Protein AF-A0A830EIJ1-F1 (afdb_monomer_lite)

Organism: NCBI:txid1293586

Sequence (197 aa):
MKSVRVIEIFKSWQGEGPNAGREAVFLRLALCNLRCSWCDTKYSWFGGTEMSVHDVYEALMKTAGGVRHLVKHEIVRLGLETGAPLHLTWSCYDNGEKHCGRCGPCYMRSAVITYGITRSDGVAEVRGVGEVILPSSVGEVADALKAGGANVRVVDDIEPYRWLKVIINAAINPITAILRARNGAIIKDPNAWSANP

Radius of gyration: 24.93 Å; chains: 1; bounding box: 58×40×65 Å

Secondary structure (DSSP, 8-state):
--EEEEEEEEEEE--SGGGTT-EEEEEEES--SS--TT-S-GGGGS--EEEEHHHHHHHHHHHH-SGGGS-HHHHHHHHHHTT--GGG----TT--SS--SSSHHHHHTS-EE--EEEEETTEEEEES---EEEEGGGHHHHHHHHHTT--EEEES--HHHHHHHHHHHHHHHHHHHHHTS-HHHHHH-GGGT----

Structure (mmCIF, N/CA/C/O backbone):
data_AF-A0A830EIJ1-F1
#
_entry.id   AF-A0A830EIJ1-F1
#
loop_
_atom_site.group_PDB
_atom_site.id
_atom_site.type_symbol
_atom_site.label_atom_id
_atom_site.label_alt_id
_atom_site.label_comp_id
_atom_site.label_asym_id
_atom_site.label_entity_id
_atom_site.label_seq_id
_atom_site.pdbx_PDB_ins_code
_atom_site.Cartn_x
_atom_site.Cartn_y
_atom_site.Cartn_z
_atom_site.occupancy
_atom_site.B_iso_or_equiv
_atom_site.auth_seq_id
_atom_site.auth_comp_id
_atom_site.auth_asym_id
_atom_site.auth_atom_id
_atom_site.pdbx_PDB_model_num
ATOM 1 N N . MET A 1 1 ? -6.497 16.482 25.399 1.00 59.16 1 MET A N 1
ATOM 2 C CA . MET A 1 1 ? -6.638 15.495 24.299 1.00 59.16 1 MET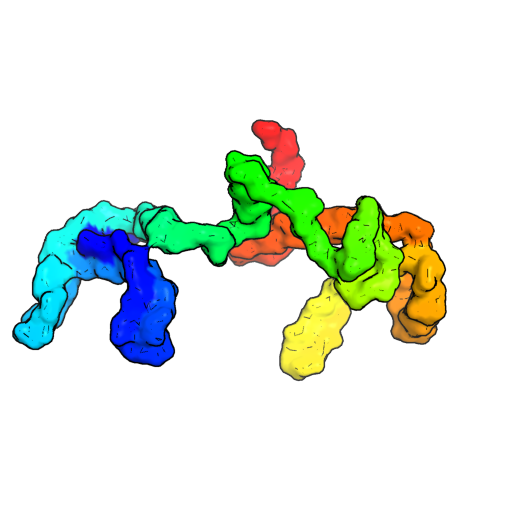 A CA 1
ATOM 3 C C . MET A 1 1 ? -8.026 14.873 24.404 1.00 59.16 1 MET A C 1
ATOM 5 O O . MET A 1 1 ? -8.485 14.726 25.528 1.00 59.16 1 MET A O 1
ATOM 9 N N . LYS A 1 2 ? -8.736 14.584 23.303 1.00 83.19 2 LYS A N 1
ATOM 10 C CA . LYS A 1 2 ? -10.082 13.977 23.390 1.00 83.19 2 LYS A CA 1
ATOM 11 C C . LYS A 1 2 ? -9.965 12.509 23.841 1.00 83.19 2 LYS A C 1
ATOM 13 O O . LYS A 1 2 ? -9.147 11.783 23.273 1.00 83.19 2 LYS A O 1
ATOM 18 N N . SER A 1 3 ? -10.754 12.103 24.836 1.00 92.94 3 SER A N 1
ATOM 19 C CA . SER A 1 3 ? -10.875 10.720 25.319 1.00 92.94 3 SER A CA 1
ATOM 20 C C . SER A 1 3 ? -12.252 10.140 24.987 1.00 92.94 3 SER A C 1
ATOM 22 O O . SER A 1 3 ? -13.218 10.876 24.770 1.00 92.94 3 SER A O 1
ATOM 24 N N . VAL A 1 4 ? -12.333 8.813 24.909 1.00 96.12 4 VAL A N 1
ATOM 25 C CA . VAL A 1 4 ? -13.578 8.047 24.757 1.00 96.12 4 VAL A CA 1
ATOM 26 C C . VAL A 1 4 ? -13.568 6.860 25.716 1.00 96.12 4 VAL A C 1
ATOM 28 O O . VAL A 1 4 ? -12.503 6.391 26.115 1.00 96.12 4 VAL A O 1
ATOM 31 N N . ARG A 1 5 ? -14.750 6.349 26.078 1.00 97.00 5 ARG A N 1
ATOM 32 C CA . ARG A 1 5 ? -14.861 5.101 26.842 1.00 97.00 5 ARG A CA 1
ATOM 33 C C . ARG A 1 5 ? -15.095 3.920 25.917 1.00 97.00 5 ARG A C 1
ATOM 35 O O . ARG A 1 5 ? -16.067 3.904 25.164 1.00 97.00 5 ARG A O 1
ATOM 42 N N . VAL A 1 6 ? -14.218 2.931 26.006 1.00 97.38 6 VAL A N 1
ATOM 43 C CA . VAL A 1 6 ? -14.221 1.730 25.169 1.00 97.38 6 VAL A CA 1
ATOM 44 C C . VAL A 1 6 ? -14.633 0.524 26.004 1.00 97.38 6 VAL A C 1
ATOM 46 O O . VAL A 1 6 ? -14.116 0.321 27.100 1.00 97.38 6 VAL A O 1
ATOM 49 N N . ILE A 1 7 ? -15.577 -0.265 25.493 1.00 97.44 7 ILE A N 1
ATOM 50 C CA . ILE A 1 7 ? -15.997 -1.538 26.092 1.00 97.44 7 ILE A CA 1
ATOM 51 C C . ILE A 1 7 ? -15.054 -2.651 25.650 1.00 97.44 7 ILE A C 1
ATOM 53 O O . ILE A 1 7 ? -14.520 -3.376 26.480 1.00 97.44 7 ILE A O 1
ATOM 57 N N . GLU A 1 8 ? -14.853 -2.777 24.341 1.00 96.06 8 GLU A N 1
ATOM 58 C CA . GLU A 1 8 ? -14.047 -3.839 23.750 1.00 96.06 8 GLU A CA 1
ATOM 59 C C . GLU A 1 8 ? -13.558 -3.437 22.356 1.00 96.06 8 GLU A C 1
ATOM 61 O O . GLU A 1 8 ? -14.221 -2.685 21.630 1.00 96.06 8 GLU A O 1
ATOM 66 N N . ILE A 1 9 ? -12.385 -3.960 22.000 1.00 96.81 9 ILE A N 1
ATOM 67 C CA . ILE A 1 9 ? -11.826 -3.933 20.650 1.00 96.81 9 ILE A CA 1
ATOM 68 C C . ILE A 1 9 ? -11.482 -5.375 20.298 1.00 96.81 9 ILE A C 1
ATOM 70 O O . ILE A 1 9 ? -10.728 -6.019 21.025 1.00 96.81 9 ILE A O 1
ATOM 74 N N . PHE A 1 10 ? -12.043 -5.896 19.210 1.00 95.06 10 PHE A N 1
ATOM 75 C CA . PHE A 1 10 ? -11.830 -7.288 18.816 1.00 95.06 10 PHE A CA 1
ATOM 76 C C . PHE A 1 10 ? -11.900 -7.472 17.303 1.00 95.06 10 PHE A C 1
ATOM 78 O O . PHE A 1 10 ? -12.492 -6.673 16.577 1.00 95.06 10 PHE A O 1
ATOM 85 N N . LYS A 1 11 ? -11.287 -8.556 16.829 1.00 93.62 11 LYS A N 1
ATOM 86 C CA . LYS A 1 11 ? -11.278 -8.956 15.424 1.00 93.62 11 LYS A CA 1
ATOM 87 C C . LYS A 1 11 ? -12.268 -10.095 15.201 1.00 93.62 11 LYS A C 1
ATOM 89 O O . LYS A 1 11 ? -12.241 -11.074 15.940 1.00 93.62 11 LYS A O 1
ATOM 94 N N . SER A 1 12 ? -13.131 -9.973 14.197 1.00 94.56 12 SER A N 1
ATOM 95 C CA . SER A 1 12 ? -14.105 -11.010 13.835 1.00 94.56 12 SER A CA 1
ATOM 96 C C . SER A 1 12 ? -14.566 -10.857 12.379 1.00 94.56 12 SER A C 1
ATOM 98 O O . SER A 1 12 ? -14.067 -10.012 11.636 1.00 94.56 12 SER A O 1
ATOM 100 N N . TRP A 1 13 ? -15.528 -11.673 11.964 1.00 93.94 13 TRP A N 1
ATOM 101 C CA . TRP A 1 13 ? -16.251 -11.533 10.704 1.00 93.94 13 TRP A CA 1
ATOM 102 C C .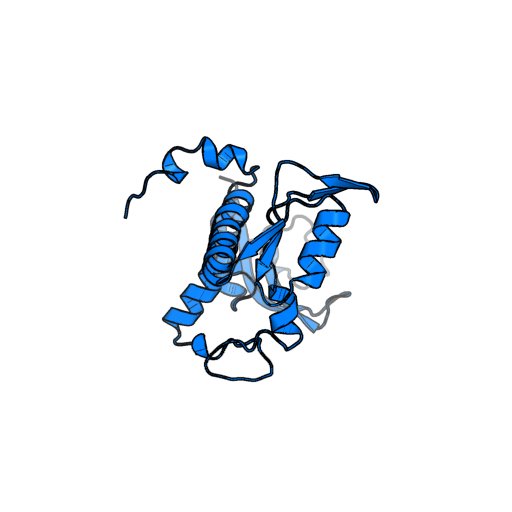 TRP A 1 13 ? -17.508 -10.684 10.922 1.00 93.94 13 TRP A C 1
ATOM 104 O O . TRP A 1 13 ? -18.225 -10.879 11.901 1.00 93.94 13 TRP A O 1
ATOM 114 N N . GLN A 1 14 ? -17.787 -9.741 10.022 1.00 96.44 14 GLN A N 1
ATOM 115 C CA . GLN A 1 14 ? -19.028 -8.969 10.038 1.00 96.44 14 GLN A CA 1
ATOM 116 C C . GLN A 1 14 ? -20.224 -9.907 9.853 1.00 96.44 14 GLN A C 1
ATOM 118 O O . GLN A 1 14 ? -20.256 -10.682 8.900 1.00 96.44 14 GLN A O 1
ATOM 123 N N . GLY A 1 15 ? -21.186 -9.846 10.772 1.00 95.19 15 GLY A N 1
ATOM 124 C CA . GLY A 1 15 ? -22.374 -10.699 10.760 1.00 95.19 15 GLY A CA 1
ATOM 125 C C . GLY A 1 15 ? -23.552 -10.103 9.990 1.00 95.19 15 GLY A C 1
ATOM 126 O O . GLY A 1 15 ? -24.426 -10.845 9.558 1.00 95.19 15 GLY A O 1
ATOM 127 N N . GLU A 1 16 ? -23.573 -8.783 9.792 1.00 94.69 16 GLU A N 1
ATOM 128 C CA . GLU A 1 16 ? -24.758 -8.065 9.322 1.00 94.69 16 GLU A CA 1
ATOM 129 C C . GLU A 1 16 ? -24.478 -7.080 8.178 1.00 94.69 16 GLU A C 1
ATOM 131 O O . GLU A 1 16 ? -23.358 -6.607 7.949 1.00 94.69 16 GLU A O 1
ATOM 136 N N . GLY A 1 17 ? -25.549 -6.740 7.457 1.00 96.12 17 GLY A N 1
ATOM 137 C CA . GLY A 1 17 ? -25.539 -5.754 6.382 1.00 96.12 17 GLY A CA 1
ATOM 138 C C . GLY A 1 17 ? -24.755 -6.183 5.131 1.00 96.12 17 GLY A C 1
ATOM 139 O O . GLY A 1 17 ? -24.371 -7.343 4.982 1.00 96.1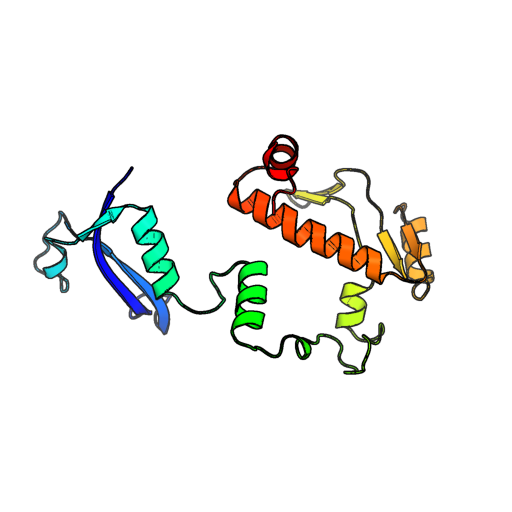2 17 GLY A O 1
ATOM 140 N N . PRO A 1 18 ? -24.477 -5.244 4.207 1.00 96.25 18 PRO A N 1
ATOM 141 C CA . PRO A 1 18 ? -23.830 -5.541 2.920 1.00 96.25 18 PRO A CA 1
ATOM 142 C C . PRO A 1 18 ? -22.400 -6.091 3.017 1.00 96.25 18 PRO A C 1
ATOM 144 O O . PRO A 1 18 ? -21.844 -6.556 2.027 1.00 96.25 18 PRO A O 1
ATOM 147 N N . ASN A 1 19 ? -21.782 -5.990 4.195 1.00 94.06 19 ASN A N 1
ATOM 148 C CA . ASN A 1 19 ? -20.424 -6.459 4.451 1.00 94.06 19 ASN A CA 1
ATOM 149 C C . ASN A 1 19 ? -20.393 -7.786 5.219 1.00 94.06 19 ASN A C 1
ATOM 151 O O . ASN A 1 19 ? -19.308 -8.194 5.633 1.00 94.06 19 ASN A O 1
ATOM 155 N N . ALA A 1 20 ? -21.540 -8.442 5.424 1.00 94.56 20 ALA A N 1
ATOM 156 C CA . ALA A 1 20 ? -21.597 -9.742 6.078 1.00 94.56 20 ALA A CA 1
ATOM 157 C C . ALA A 1 20 ? -20.613 -10.733 5.422 1.00 94.56 20 ALA A C 1
ATOM 159 O O . ALA A 1 20 ? -20.502 -10.808 4.198 1.00 94.56 20 ALA A O 1
ATOM 160 N N . GLY A 1 21 ? -19.846 -11.449 6.244 1.00 90.88 21 GLY A N 1
ATOM 161 C CA . GLY A 1 21 ? -18.785 -12.359 5.808 1.00 90.88 21 GLY A CA 1
ATOM 162 C C . GLY A 1 21 ? -17.429 -11.702 5.521 1.00 90.88 21 GLY A C 1
ATOM 163 O O . GLY A 1 21 ? -16.509 -12.395 5.092 1.00 90.88 21 GLY A O 1
ATOM 164 N N . ARG A 1 22 ? -17.252 -10.394 5.756 1.00 90.62 22 ARG A N 1
ATOM 165 C CA . ARG A 1 22 ? -15.939 -9.724 5.654 1.00 90.62 22 ARG A CA 1
ATOM 166 C C . ARG A 1 22 ? -15.237 -9.643 7.007 1.00 90.62 22 ARG A C 1
ATOM 168 O O . ARG A 1 22 ? -15.862 -9.347 8.019 1.00 90.62 22 ARG A O 1
ATOM 175 N N . GLU A 1 23 ? -13.928 -9.864 7.009 1.00 91.25 23 GLU A N 1
ATOM 176 C CA . GLU A 1 23 ? -13.062 -9.668 8.177 1.00 91.25 23 GLU A CA 1
ATOM 177 C C . GLU A 1 23 ? -13.054 -8.186 8.600 1.00 91.25 23 GLU A C 1
ATOM 179 O O . GLU A 1 23 ? -12.854 -7.301 7.764 1.00 91.25 23 GLU A O 1
ATOM 184 N N . ALA A 1 24 ? -13.273 -7.911 9.888 1.00 91.50 24 ALA A N 1
ATOM 185 C CA . ALA A 1 24 ? -13.355 -6.563 10.441 1.00 91.50 24 ALA A CA 1
ATOM 186 C C . ALA A 1 24 ? -12.813 -6.487 11.879 1.00 91.50 24 ALA A C 1
ATOM 188 O O . ALA A 1 24 ? -12.844 -7.459 12.638 1.00 91.50 24 ALA A O 1
ATOM 189 N N . VAL A 1 25 ? -12.346 -5.297 12.260 1.00 94.00 25 VAL A N 1
ATOM 190 C CA . VAL A 1 25 ? -12.088 -4.942 13.660 1.00 94.00 25 VAL A CA 1
ATOM 191 C C . VAL A 1 25 ? -13.258 -4.113 14.163 1.00 94.00 25 VAL A C 1
ATOM 193 O O . VAL A 1 25 ? -13.645 -3.129 13.533 1.00 94.00 25 VAL A O 1
ATOM 196 N N . PHE A 1 26 ? -13.812 -4.508 15.301 1.00 96.19 26 PHE A N 1
ATOM 197 C CA . PHE A 1 26 ? -14.922 -3.831 15.949 1.00 96.19 26 PHE A CA 1
ATOM 198 C C . PHE A 1 26 ? -14.402 -2.976 17.099 1.00 96.19 26 PHE A C 1
ATOM 200 O O . PHE A 1 26 ? -13.666 -3.467 17.950 1.00 96.19 26 PHE A O 1
ATOM 207 N N . LEU A 1 27 ? -14.814 -1.708 17.129 1.00 96.69 27 LEU A N 1
ATOM 208 C CA . LEU A 1 27 ? -14.676 -0.815 18.277 1.00 96.69 27 LEU A CA 1
ATOM 209 C C . LEU A 1 27 ? -16.055 -0.633 18.901 1.00 96.69 27 LEU A C 1
ATOM 211 O O . LEU A 1 27 ? -16.930 -0.018 18.286 1.00 96.69 27 LEU A O 1
ATOM 215 N N . ARG A 1 28 ? -16.251 -1.127 20.125 1.00 96.62 28 ARG A N 1
ATOM 216 C CA . ARG A 1 28 ? -17.490 -0.892 20.869 1.00 96.62 28 ARG A CA 1
ATOM 217 C C . ARG A 1 28 ? -17.273 0.182 21.924 1.00 96.62 28 ARG A C 1
ATOM 219 O O . ARG A 1 28 ? -16.463 0.013 22.833 1.00 96.62 28 ARG A O 1
ATOM 226 N N . LEU A 1 29 ? -18.020 1.277 21.817 1.00 96.69 29 LEU A N 1
ATOM 227 C CA . LEU A 1 29 ? -17.990 2.370 22.788 1.00 96.69 29 LEU A CA 1
ATOM 228 C C . LEU A 1 29 ? -18.974 2.126 23.937 1.00 96.69 29 LEU A C 1
ATOM 230 O O . LEU A 1 29 ? -19.993 1.455 23.769 1.00 96.69 29 LEU A O 1
ATOM 234 N N . ALA A 1 30 ? -18.654 2.684 25.100 1.00 96.25 30 ALA A N 1
ATOM 235 C CA . ALA A 1 30 ? -19.530 2.693 26.263 1.00 96.25 30 ALA A CA 1
ATOM 236 C C . ALA A 1 30 ? -20.455 3.922 26.254 1.00 96.25 30 ALA A C 1
ATOM 238 O O . ALA A 1 30 ? -20.272 4.852 25.470 1.00 96.25 30 ALA A O 1
ATOM 239 N N . LEU A 1 31 ? -21.390 3.964 27.206 1.00 94.50 31 LEU A N 1
ATOM 240 C CA . LEU A 1 31 ? -22.222 5.135 27.520 1.00 94.50 31 LEU A CA 1
ATOM 241 C C . LEU A 1 31 ? -23.255 5.504 26.440 1.00 94.50 31 LEU A C 1
ATOM 243 O O . LEU A 1 31 ? -23.438 6.673 26.109 1.00 94.50 31 LEU A O 1
ATOM 247 N N . CYS A 1 32 ? -24.003 4.518 25.934 1.00 93.12 32 CYS A N 1
ATOM 248 C CA . CYS A 1 32 ? -25.195 4.794 25.115 1.00 93.12 32 CYS A CA 1
ATOM 249 C C . CYS A 1 32 ? -26.174 5.737 25.863 1.00 93.12 32 CYS A C 1
ATOM 251 O O . CYS A 1 32 ? -26.207 5.727 27.086 1.00 93.12 32 CYS A O 1
ATOM 253 N N . ASN A 1 33 ? -27.003 6.529 25.188 1.00 92.31 33 ASN A N 1
ATOM 254 C CA . ASN A 1 33 ? -28.000 7.396 25.842 1.00 92.31 33 ASN A CA 1
ATOM 255 C C . ASN A 1 33 ? -29.455 6.917 25.674 1.00 92.31 33 ASN A C 1
ATOM 257 O O . ASN A 1 33 ? -30.337 7.435 26.346 1.00 92.31 33 ASN A O 1
ATOM 261 N N . LEU A 1 34 ? -29.718 5.935 24.802 1.00 89.38 34 LEU A N 1
ATOM 262 C CA . LEU A 1 34 ? -31.084 5.554 24.404 1.00 89.38 34 LEU A CA 1
ATOM 263 C C . LEU A 1 34 ? -31.695 4.398 25.218 1.00 89.38 34 LEU A C 1
ATOM 265 O O . LEU A 1 34 ? -32.912 4.279 25.269 1.00 89.38 34 LEU A O 1
ATOM 269 N N . ARG A 1 35 ? -30.871 3.562 25.874 1.00 89.75 35 ARG A N 1
ATOM 270 C CA . ARG A 1 35 ? -31.297 2.505 26.828 1.00 89.75 35 ARG A CA 1
ATOM 271 C C . ARG A 1 35 ? -32.476 1.629 26.346 1.00 89.75 35 ARG A C 1
ATOM 273 O O . ARG A 1 35 ? -33.366 1.283 27.118 1.00 89.75 35 ARG A O 1
ATOM 280 N N . CYS A 1 36 ? -32.478 1.255 25.067 1.00 95.19 36 CYS A N 1
ATOM 281 C CA . CYS A 1 36 ? -33.603 0.567 24.430 1.00 95.19 36 CYS A CA 1
ATOM 282 C C . CYS A 1 36 ? -33.870 -0.834 25.015 1.00 95.19 36 CYS A C 1
ATOM 284 O O . CYS A 1 36 ? -32.950 -1.641 25.161 1.00 95.19 36 CYS A O 1
ATOM 286 N N . SER A 1 37 ? -35.136 -1.178 25.276 1.00 95.31 37 SER A N 1
ATOM 287 C CA . SER A 1 37 ? -35.514 -2.467 25.885 1.00 95.31 37 SER A CA 1
ATOM 288 C C . SER A 1 37 ? -35.115 -3.690 25.046 1.00 95.31 37 SER A C 1
ATOM 290 O O . SER A 1 37 ? -34.763 -4.729 25.615 1.00 95.31 37 SER A O 1
ATOM 292 N N . TRP A 1 38 ? -35.103 -3.537 23.720 1.00 95.12 38 TRP A N 1
ATOM 293 C CA . TRP A 1 38 ? -34.780 -4.560 22.718 1.00 95.12 38 TRP A CA 1
ATOM 294 C C . TRP A 1 38 ? -33.284 -4.698 2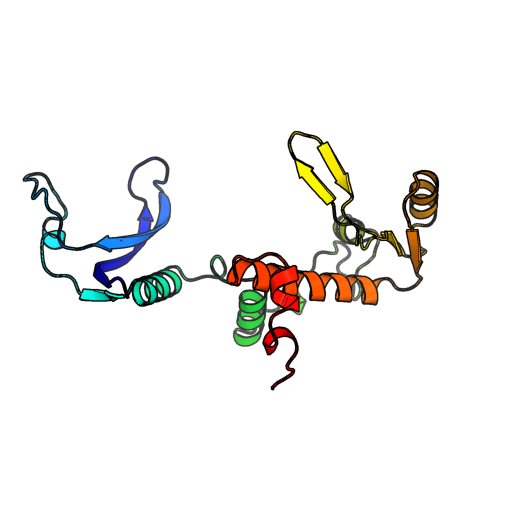2.389 1.00 95.12 38 TRP A C 1
ATOM 296 O O . TRP A 1 38 ? -32.928 -5.462 21.500 1.00 95.12 38 TRP A O 1
ATOM 306 N N . CYS A 1 39 ? -32.395 -3.955 23.055 1.00 95.62 39 CYS A N 1
ATOM 307 C CA . CYS A 1 39 ? -30.957 -4.048 22.791 1.00 95.62 39 CYS A CA 1
ATOM 308 C C . CYS A 1 39 ? -30.391 -5.387 23.295 1.00 95.62 39 CYS A C 1
ATOM 310 O O . CYS A 1 39 ? -30.594 -5.744 24.453 1.00 95.62 39 CYS A O 1
ATOM 312 N N . ASP A 1 40 ? -29.641 -6.097 22.459 1.00 95.06 40 ASP A N 1
ATOM 313 C CA . ASP A 1 40 ? -28.895 -7.319 22.800 1.00 95.06 40 ASP A CA 1
ATOM 314 C C . ASP A 1 40 ? -27.546 -7.029 23.492 1.00 95.06 40 ASP A C 1
ATOM 316 O O . ASP A 1 40 ? -26.989 -7.866 24.195 1.00 95.06 40 ASP A O 1
ATOM 320 N N . THR A 1 41 ? -27.055 -5.796 23.371 1.00 92.31 41 THR A N 1
ATOM 321 C CA . THR A 1 41 ? -25.752 -5.334 23.864 1.00 92.31 41 THR A CA 1
ATOM 322 C C . THR A 1 41 ? -25.906 -4.385 25.066 1.00 92.31 41 THR A C 1
ATOM 324 O O . THR A 1 41 ? -25.259 -3.334 25.159 1.00 92.31 41 THR A O 1
ATOM 327 N N . LYS A 1 42 ? -26.785 -4.720 26.022 1.00 94.44 42 LYS A N 1
ATOM 328 C CA . LYS A 1 42 ? -27.088 -3.858 27.193 1.00 94.44 42 LYS A CA 1
ATOM 329 C C . LYS A 1 42 ? -25.870 -3.578 28.069 1.00 94.44 42 LYS A C 1
ATOM 331 O O . LYS A 1 42 ? -25.803 -2.541 28.718 1.00 94.44 42 LYS A O 1
ATOM 336 N N . TYR A 1 43 ? -24.880 -4.466 28.054 1.00 92.19 43 TYR A N 1
ATOM 337 C CA . TYR A 1 43 ? -23.634 -4.277 28.793 1.00 92.19 43 TYR A CA 1
ATOM 338 C C . TYR A 1 43 ? -22.839 -3.040 28.331 1.00 92.19 43 TYR A C 1
ATOM 340 O O . TYR A 1 43 ? -22.106 -2.466 29.126 1.00 92.19 43 TYR A O 1
ATOM 348 N N . SER A 1 44 ? -23.031 -2.559 27.093 1.00 92.44 44 SER A N 1
ATOM 349 C CA . SER A 1 44 ? -22.385 -1.330 26.593 1.00 92.44 44 SER A CA 1
ATOM 350 C C . SER A 1 44 ? -22.925 -0.032 27.211 1.00 92.44 44 SER A C 1
ATOM 352 O O . SER A 1 44 ? -22.393 1.058 26.991 1.00 92.44 44 SER A O 1
ATOM 354 N N . TRP A 1 45 ? -24.015 -0.112 27.973 1.00 94.00 45 TRP A N 1
ATOM 355 C CA . TRP A 1 45 ? -24.702 1.058 28.507 1.00 94.00 45 TRP A CA 1
ATOM 356 C C . TRP A 1 45 ? -23.879 1.827 29.538 1.00 94.00 45 TRP A C 1
ATOM 358 O O . TRP A 1 45 ? -24.001 3.050 29.622 1.00 94.00 45 TRP A O 1
ATOM 368 N N . PHE A 1 46 ? -23.024 1.136 30.287 1.00 92.06 46 PHE A N 1
ATOM 369 C CA . PHE A 1 46 ? -22.256 1.703 31.390 1.00 92.06 46 PHE A CA 1
ATOM 370 C C . PHE A 1 46 ? -20.801 1.224 31.344 1.00 92.06 46 PHE A C 1
ATOM 372 O O . PHE A 1 46 ? -20.456 0.318 30.590 1.00 92.06 46 PHE A O 1
ATOM 379 N N . GLY A 1 47 ? -19.947 1.828 32.172 1.00 93.38 47 GLY A N 1
ATOM 380 C CA . GLY A 1 47 ? -18.555 1.407 32.318 1.00 93.38 47 GLY A CA 1
ATOM 381 C C . GLY A 1 47 ? -17.670 1.802 31.136 1.00 93.38 47 GLY A C 1
ATOM 382 O O . GLY A 1 47 ? -17.745 2.931 30.647 1.00 93.38 47 GLY A O 1
ATOM 383 N N . GLY A 1 48 ? -16.806 0.875 30.723 1.00 93.88 48 GLY A N 1
ATOM 384 C CA . GLY A 1 48 ? -15.770 1.085 29.715 1.00 93.88 48 GLY A CA 1
ATOM 385 C C . GLY A 1 48 ? -14.506 1.746 30.266 1.00 93.88 48 GLY A C 1
ATOM 386 O O . GLY A 1 48 ? -14.548 2.536 31.217 1.00 93.88 48 GLY A O 1
ATOM 387 N N . THR A 1 49 ? -13.383 1.429 29.633 1.00 96.56 49 THR A N 1
ATOM 388 C CA . THR A 1 49 ? -12.066 1.990 29.937 1.00 96.56 49 THR A CA 1
ATOM 389 C C . THR A 1 49 ? -11.909 3.311 29.206 1.00 96.56 49 THR A C 1
ATOM 391 O O . THR A 1 49 ? -12.180 3.399 28.008 1.00 96.56 49 THR A O 1
ATOM 394 N N . GLU A 1 50 ? -11.502 4.354 29.924 1.00 97.19 50 GLU A N 1
ATOM 395 C CA . GLU A 1 50 ? -11.179 5.628 29.293 1.00 97.19 50 GLU A CA 1
ATOM 396 C C . GLU A 1 50 ? -9.860 5.507 28.527 1.00 97.19 50 GLU A C 1
ATOM 398 O O . GLU A 1 50 ? -8.845 5.089 29.080 1.00 97.19 50 GLU A O 1
ATOM 403 N N . MET A 1 51 ? -9.895 5.848 27.243 1.00 97.25 51 MET A N 1
ATOM 404 C CA . MET A 1 51 ? -8.754 5.784 26.335 1.00 97.25 51 MET A CA 1
ATOM 405 C C . MET A 1 51 ? -8.654 7.095 25.560 1.00 97.25 51 MET A C 1
ATOM 407 O O . MET A 1 51 ? -9.675 7.680 25.176 1.00 97.25 51 MET A O 1
ATOM 411 N N . SER A 1 52 ? -7.434 7.566 25.294 1.00 96.81 52 SER A N 1
ATOM 412 C CA . SER A 1 52 ? -7.261 8.659 24.340 1.00 96.81 52 SER A CA 1
ATOM 413 C C . SER A 1 52 ? -7.566 8.168 22.923 1.00 96.81 52 SER A C 1
ATOM 415 O O . SER A 1 52 ? -7.430 6.984 22.619 1.00 96.81 52 SER A O 1
ATOM 417 N N . VAL A 1 53 ? -7.944 9.075 22.017 1.00 92.75 53 VAL A N 1
ATOM 418 C CA . VAL A 1 53 ? -8.130 8.715 20.595 1.00 92.75 53 VAL A CA 1
ATOM 419 C C . VAL A 1 53 ? -6.872 8.062 20.001 1.00 92.75 53 VAL A C 1
ATOM 421 O O . VAL A 1 53 ? -6.988 7.197 19.137 1.00 92.75 53 VAL A O 1
ATOM 424 N N . HIS A 1 54 ? -5.684 8.444 20.477 1.00 89.62 54 HIS A N 1
ATOM 425 C CA . HIS A 1 54 ? -4.429 7.841 20.040 1.00 89.62 54 HIS A CA 1
ATOM 426 C C . HIS A 1 54 ? -4.297 6.388 20.521 1.00 89.62 54 HIS A C 1
ATOM 428 O O . HIS A 1 54 ? -4.038 5.510 19.707 1.00 89.62 54 HIS A O 1
ATOM 434 N N . ASP A 1 55 ? -4.593 6.106 21.792 1.00 94.06 55 ASP A N 1
ATOM 435 C CA . ASP A 1 55 ? -4.538 4.736 22.327 1.00 94.06 55 ASP A CA 1
ATOM 436 C C . ASP A 1 55 ? -5.556 3.815 21.640 1.00 94.06 55 ASP A C 1
ATOM 438 O O . ASP A 1 55 ? -5.287 2.638 21.399 1.00 94.06 55 ASP A O 1
ATOM 442 N N . VAL A 1 56 ? -6.732 4.353 21.293 1.00 95.19 56 VAL A N 1
ATOM 443 C CA . VAL A 1 56 ? -7.750 3.629 20.514 1.00 95.19 56 VAL A CA 1
ATOM 444 C C . VAL A 1 56 ? -7.207 3.260 19.137 1.00 95.19 56 VAL A C 1
ATOM 446 O O . VAL A 1 56 ? -7.385 2.126 18.697 1.00 95.19 56 VAL A O 1
ATOM 449 N N . TYR A 1 57 ? -6.545 4.201 18.459 1.00 90.38 57 TYR A N 1
ATOM 450 C CA . TYR A 1 57 ? -5.927 3.959 17.158 1.00 90.38 57 TYR A CA 1
ATOM 451 C C . TYR A 1 57 ? -4.861 2.860 17.238 1.00 90.38 57 TYR A C 1
ATOM 453 O O . TYR A 1 57 ? -4.936 1.892 16.484 1.00 90.38 57 TYR A O 1
ATOM 461 N N . GLU A 1 58 ? -3.938 2.944 18.195 1.00 89.94 58 GLU A N 1
ATOM 462 C CA . GLU A 1 58 ? -2.894 1.930 18.389 1.00 89.94 58 GLU A CA 1
ATOM 463 C C . GLU A 1 58 ? -3.489 0.539 18.666 1.00 89.94 58 GLU A C 1
ATOM 465 O O . GLU A 1 58 ? -3.088 -0.461 18.063 1.00 89.94 58 GLU A O 1
ATOM 470 N N . ALA A 1 59 ? -4.517 0.461 19.518 1.00 91.56 59 ALA A N 1
ATOM 471 C CA . ALA A 1 59 ? -5.204 -0.794 19.814 1.00 91.56 59 ALA A CA 1
ATOM 472 C C . ALA A 1 59 ? -5.929 -1.378 18.589 1.00 91.56 59 ALA A C 1
ATOM 474 O O . ALA A 1 59 ? -5.895 -2.595 18.379 1.00 91.56 59 ALA A O 1
ATOM 475 N N . LEU A 1 60 ? -6.555 -0.536 17.759 1.00 90.38 60 LEU A N 1
ATOM 476 C CA . LEU A 1 60 ? -7.188 -0.952 16.504 1.00 90.38 60 LEU A CA 1
ATOM 477 C C . LEU A 1 60 ? -6.168 -1.532 15.523 1.00 90.38 60 LEU A C 1
ATOM 479 O O . LEU A 1 60 ? -6.403 -2.608 14.974 1.00 90.38 60 LEU A O 1
ATOM 483 N N . MET A 1 61 ? -5.033 -0.855 15.336 1.00 84.56 61 MET A N 1
ATOM 484 C CA . MET A 1 61 ? -3.970 -1.285 14.421 1.00 84.56 61 MET A CA 1
ATOM 485 C C . MET A 1 61 ? -3.366 -2.617 14.866 1.00 84.56 61 MET A C 1
ATOM 487 O O . MET A 1 61 ? -3.286 -3.565 14.081 1.00 84.56 61 MET A O 1
ATOM 491 N N . LYS A 1 62 ? -3.061 -2.736 16.163 1.00 86.50 62 LYS A N 1
ATOM 492 C CA . LYS A 1 62 ? -2.588 -3.984 16.766 1.00 86.50 62 LYS A CA 1
ATOM 493 C C . LYS A 1 62 ? -3.587 -5.130 16.585 1.00 86.50 62 LYS A C 1
ATOM 495 O O . LYS A 1 62 ? -3.186 -6.249 16.279 1.00 86.50 62 LYS A O 1
ATOM 500 N N . THR A 1 63 ? -4.881 -4.857 16.760 1.00 89.00 63 THR A N 1
ATOM 501 C CA . THR A 1 63 ? -5.942 -5.873 16.657 1.00 89.00 63 THR A CA 1
ATOM 502 C C . THR A 1 63 ? -6.221 -6.278 15.211 1.00 89.00 63 THR A C 1
ATOM 504 O O . THR A 1 63 ? -6.522 -7.442 14.956 1.00 89.00 63 THR A O 1
ATOM 507 N N . ALA A 1 64 ? -6.104 -5.355 14.251 1.00 82.56 64 ALA A N 1
ATOM 508 C CA . ALA A 1 64 ? -6.312 -5.642 12.833 1.00 82.56 64 ALA A CA 1
ATOM 509 C C . ALA A 1 64 ? -5.359 -6.730 12.327 1.00 82.56 64 ALA A C 1
ATOM 511 O O . ALA A 1 64 ? -5.793 -7.668 11.646 1.00 82.56 64 ALA A O 1
ATOM 512 N N . GLY A 1 65 ? -4.081 -6.640 12.706 1.00 71.88 65 GLY A N 1
ATOM 513 C CA . GLY A 1 65 ? -3.047 -7.578 12.278 1.00 71.88 65 GLY A CA 1
ATOM 514 C C . GLY A 1 65 ? -2.820 -7.595 10.753 1.00 71.88 65 GLY A C 1
ATOM 515 O O . GLY A 1 65 ? -3.570 -7.016 9.963 1.00 71.88 65 GLY A O 1
ATOM 516 N N . GLY A 1 66 ? -1.733 -8.243 10.331 1.00 65.50 66 GLY A N 1
ATOM 517 C CA . GLY A 1 66 ? -1.363 -8.396 8.918 1.00 65.50 66 GLY A CA 1
ATOM 518 C C . GLY A 1 66 ? -0.759 -7.150 8.254 1.00 65.50 66 GLY A C 1
ATOM 519 O O . GLY A 1 66 ? -0.672 -6.082 8.833 1.00 65.50 66 GLY A O 1
ATOM 520 N N . VAL A 1 67 ? -0.335 -7.277 6.996 1.00 57.56 67 VAL A N 1
ATOM 521 C CA . VAL A 1 67 ? 0.399 -6.212 6.276 1.00 57.56 67 VAL A CA 1
ATOM 522 C C . VAL A 1 67 ? -0.481 -5.086 5.718 1.00 57.56 67 VAL A C 1
ATOM 524 O O . VAL A 1 67 ? 0.037 -4.115 5.181 1.00 57.56 67 VAL A O 1
ATOM 527 N N . ARG A 1 68 ? -1.816 -5.197 5.799 1.00 55.78 68 ARG A N 1
ATOM 528 C CA . ARG A 1 68 ? -2.746 -4.293 5.083 1.00 55.78 68 ARG A CA 1
ATOM 529 C C . ARG A 1 68 ? -2.796 -2.872 5.644 1.00 55.78 68 ARG A C 1
ATOM 531 O O . ARG A 1 68 ? -3.263 -1.972 4.957 1.00 55.78 68 ARG A O 1
ATOM 538 N N . HIS A 1 69 ? -2.361 -2.694 6.884 1.00 57.50 69 HIS A N 1
ATOM 539 C CA . HIS A 1 69 ? -2.362 -1.414 7.586 1.00 57.50 69 HIS A CA 1
ATOM 540 C C . HIS A 1 69 ? -0.954 -0.809 7.705 1.00 57.50 69 HIS A C 1
ATOM 542 O O . HIS A 1 69 ? -0.810 0.313 8.177 1.00 57.50 69 HIS A O 1
ATOM 548 N N . LEU A 1 70 ? 0.063 -1.551 7.259 1.00 58.22 70 LEU A N 1
ATOM 549 C CA . LEU A 1 70 ? 1.452 -1.121 7.227 1.00 58.22 70 LEU A CA 1
ATOM 550 C C . LEU A 1 70 ? 1.715 -0.322 5.950 1.00 58.22 70 LEU A C 1
ATOM 552 O O . LEU A 1 70 ? 1.255 -0.685 4.861 1.00 58.22 70 LEU A O 1
ATOM 556 N N . VAL A 1 71 ? 2.496 0.748 6.050 1.00 55.81 71 VAL A N 1
ATOM 557 C CA . VAL A 1 71 ? 3.013 1.430 4.861 1.00 55.81 71 VAL A CA 1
ATOM 558 C C . VAL A 1 71 ? 4.176 0.640 4.252 1.00 55.81 71 VAL A C 1
ATOM 560 O O . VAL A 1 71 ? 4.775 -0.227 4.885 1.00 55.81 71 VAL A O 1
ATOM 563 N N . LYS A 1 72 ? 4.518 0.915 2.985 1.00 59.19 72 LYS A N 1
ATOM 564 C CA . LYS A 1 72 ? 5.461 0.085 2.204 1.00 59.19 72 LYS A CA 1
ATOM 565 C C . LYS A 1 72 ? 6.789 -0.204 2.916 1.00 59.19 72 LYS A C 1
ATOM 567 O O . LYS A 1 72 ? 7.269 -1.328 2.831 1.00 59.19 72 LYS A O 1
ATOM 572 N N . HIS A 1 73 ? 7.376 0.774 3.609 1.00 61.59 73 HIS A N 1
ATOM 573 C CA . HIS A 1 73 ? 8.641 0.555 4.317 1.00 61.59 73 HIS A CA 1
ATOM 574 C C . HIS A 1 73 ? 8.477 -0.344 5.553 1.00 61.59 73 HIS A C 1
ATOM 576 O O . HIS A 1 73 ? 9.365 -1.138 5.842 1.00 61.59 73 HIS A O 1
ATOM 582 N N . GLU A 1 74 ? 7.342 -0.271 6.251 1.00 62.19 74 GLU A N 1
ATOM 583 C CA . GLU A 1 74 ? 7.021 -1.146 7.384 1.00 62.19 74 GLU A CA 1
ATOM 584 C C . GLU A 1 74 ? 6.788 -2.583 6.915 1.00 62.19 74 GLU A C 1
ATOM 586 O O . GLU A 1 74 ? 7.239 -3.517 7.568 1.00 62.19 74 GLU A O 1
ATOM 591 N N . ILE A 1 75 ? 6.172 -2.768 5.740 1.00 64.81 75 ILE A N 1
ATOM 592 C CA . ILE A 1 75 ? 6.027 -4.086 5.103 1.00 64.81 75 ILE A CA 1
ATOM 593 C C . ILE A 1 75 ? 7.402 -4.682 4.775 1.00 64.81 75 ILE A C 1
ATOM 595 O O . ILE A 1 75 ? 7.644 -5.852 5.063 1.00 64.81 75 ILE A O 1
ATOM 599 N N . VAL A 1 76 ? 8.311 -3.891 4.190 1.00 71.31 76 VAL A N 1
ATOM 600 C CA . VAL A 1 76 ? 9.678 -4.345 3.870 1.00 71.31 76 VAL A CA 1
ATOM 601 C C . VAL A 1 76 ? 10.450 -4.687 5.144 1.00 71.31 76 VAL A C 1
ATOM 603 O O . VAL A 1 76 ? 11.048 -5.758 5.216 1.00 71.31 76 VAL A O 1
ATOM 606 N N . ARG A 1 77 ? 10.401 -3.819 6.162 1.00 71.44 77 ARG A N 1
ATOM 607 C CA . ARG A 1 77 ? 11.056 -4.043 7.457 1.00 71.44 77 ARG A CA 1
ATOM 608 C C . ARG A 1 77 ? 10.540 -5.308 8.138 1.00 71.44 77 ARG A C 1
ATOM 610 O O . ARG A 1 77 ? 11.347 -6.150 8.513 1.00 71.44 77 ARG A O 1
ATOM 617 N N . LEU A 1 78 ? 9.221 -5.478 8.218 1.00 71.62 78 LEU A N 1
ATOM 618 C CA . LEU A 1 78 ? 8.604 -6.689 8.755 1.00 71.62 78 LEU A CA 1
ATOM 619 C C . LEU A 1 78 ? 9.037 -7.927 7.961 1.00 71.62 78 LEU A C 1
ATOM 621 O O . LEU A 1 78 ? 9.341 -8.959 8.550 1.00 71.62 78 LEU A O 1
ATOM 625 N N . GLY A 1 79 ? 9.099 -7.832 6.630 1.00 72.00 79 GLY A N 1
ATOM 626 C CA . GLY A 1 79 ? 9.591 -8.910 5.774 1.00 72.00 79 GLY A CA 1
ATOM 627 C C . GLY A 1 79 ? 11.033 -9.314 6.094 1.00 72.00 79 GLY A C 1
ATOM 628 O O . GLY A 1 79 ? 11.325 -10.503 6.167 1.00 72.00 79 GLY A O 1
ATOM 629 N N . LEU A 1 80 ? 11.919 -8.349 6.352 1.00 78.62 80 LEU A N 1
ATOM 630 C CA . LEU A 1 80 ? 13.300 -8.616 6.769 1.00 78.62 80 LEU A CA 1
ATOM 631 C C . LEU A 1 80 ? 13.370 -9.230 8.176 1.00 78.62 80 LEU A C 1
ATOM 633 O O . LEU A 1 80 ? 14.040 -10.241 8.363 1.00 78.62 80 LEU A O 1
ATOM 637 N N . GLU A 1 81 ? 12.655 -8.659 9.149 1.00 78.81 81 GLU A N 1
ATOM 638 C CA . GLU A 1 81 ? 12.643 -9.119 10.550 1.00 78.81 81 GLU A CA 1
ATOM 639 C C . GLU A 1 81 ? 12.063 -10.534 10.702 1.00 78.81 81 GLU A C 1
ATOM 641 O O . GLU A 1 81 ? 12.518 -11.310 11.538 1.00 78.81 81 GLU A O 1
ATOM 646 N N . THR A 1 82 ? 11.078 -10.890 9.875 1.00 74.38 82 THR A N 1
ATOM 647 C CA . THR A 1 82 ? 10.433 -12.215 9.888 1.00 74.38 82 THR A CA 1
ATOM 648 C C . THR A 1 82 ? 11.141 -13.252 9.019 1.00 74.38 82 THR A C 1
ATOM 650 O O . THR A 1 82 ? 10.717 -14.406 8.983 1.00 74.38 82 THR A O 1
ATOM 653 N N . GLY A 1 83 ? 12.201 -12.865 8.301 1.00 70.00 83 GLY A N 1
ATOM 654 C CA . GLY A 1 83 ? 12.882 -13.751 7.357 1.00 70.00 83 GLY A CA 1
ATOM 655 C C . GLY A 1 83 ? 12.023 -14.123 6.144 1.00 70.00 83 GLY A C 1
ATOM 656 O O . GLY A 1 83 ? 12.248 -15.166 5.529 1.00 70.00 83 GLY A O 1
ATOM 657 N N . ALA A 1 84 ? 11.034 -13.297 5.786 1.00 62.72 84 ALA A N 1
ATOM 658 C CA . ALA A 1 84 ? 10.274 -13.485 4.560 1.00 62.72 84 ALA A CA 1
ATOM 659 C C . ALA A 1 84 ? 11.242 -13.489 3.361 1.00 62.72 84 ALA A C 1
ATOM 661 O O . ALA A 1 84 ? 12.156 -12.660 3.304 1.00 62.72 84 ALA A O 1
ATOM 662 N N . PRO A 1 85 ? 11.068 -14.389 2.378 1.00 62.50 85 PRO A N 1
ATOM 663 C CA . PRO A 1 85 ? 12.009 -14.541 1.278 1.00 62.50 85 PRO A CA 1
ATOM 664 C C . PRO A 1 85 ? 11.812 -13.422 0.245 1.00 62.50 85 PRO A C 1
ATOM 666 O O . PRO A 1 85 ? 11.360 -13.650 -0.873 1.00 62.50 85 PRO A O 1
ATOM 669 N N . LEU A 1 86 ? 12.149 -12.183 0.617 1.00 58.19 86 LEU A N 1
ATOM 670 C CA . LEU A 1 86 ? 11.971 -10.997 -0.225 1.00 58.19 86 LEU A CA 1
ATOM 671 C C . LEU A 1 86 ? 12.753 -11.104 -1.542 1.00 58.19 86 LEU A C 1
ATOM 673 O O . LEU A 1 86 ? 12.327 -10.552 -2.549 1.00 58.19 86 LEU A O 1
ATOM 677 N N . HIS A 1 87 ? 13.838 -11.879 -1.569 1.00 66.38 87 HIS A N 1
ATOM 678 C CA . HIS A 1 87 ? 14.589 -12.198 -2.787 1.00 66.38 87 HIS A CA 1
ATOM 679 C C . HIS A 1 87 ? 13.783 -13.017 -3.816 1.00 66.38 87 HIS A C 1
ATOM 681 O O . HIS A 1 87 ? 14.126 -13.013 -4.992 1.00 66.38 87 HIS A O 1
ATOM 687 N N . LEU A 1 88 ? 12.697 -13.681 -3.400 1.00 59.47 88 LEU A N 1
ATOM 688 C CA . LEU A 1 88 ? 11.749 -14.362 -4.290 1.00 59.47 88 LEU A CA 1
ATOM 689 C C . LEU A 1 88 ? 10.634 -13.435 -4.784 1.00 59.47 88 LEU A C 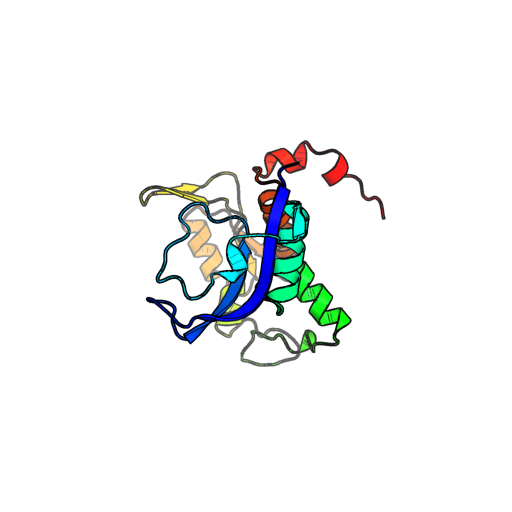1
ATOM 691 O O . LEU A 1 88 ? 9.818 -13.845 -5.610 1.00 59.47 88 LEU A O 1
ATOM 695 N N . THR A 1 89 ? 10.560 -12.191 -4.292 1.00 61.66 89 THR A N 1
ATOM 696 C CA . THR A 1 89 ? 9.611 -11.209 -4.825 1.00 61.66 89 THR A CA 1
ATOM 697 C C . THR A 1 89 ? 10.071 -10.801 -6.219 1.00 61.66 89 THR A C 1
ATOM 699 O O . THR A 1 89 ? 10.955 -9.971 -6.416 1.00 61.66 89 THR A O 1
ATOM 702 N N . TRP A 1 90 ? 9.493 -11.467 -7.213 1.00 64.38 90 TRP A N 1
ATOM 703 C CA . TRP A 1 90 ? 9.983 -11.442 -8.579 1.00 64.38 90 TRP A CA 1
ATOM 704 C C . TRP A 1 90 ? 8.834 -11.210 -9.552 1.00 64.38 90 TRP A C 1
ATOM 706 O O . TRP A 1 90 ? 7.838 -11.927 -9.553 1.00 64.38 90 TRP A O 1
ATOM 716 N N . SER A 1 91 ? 8.960 -10.179 -10.386 1.00 63.16 91 SER A N 1
ATOM 717 C CA . SER A 1 91 ? 7.932 -9.813 -11.366 1.00 63.16 91 SER A CA 1
ATOM 718 C C . SER A 1 91 ? 8.257 -10.272 -12.788 1.00 63.16 91 SER A C 1
ATOM 720 O O . SER A 1 91 ? 7.383 -10.257 -13.647 1.00 63.16 91 SER A O 1
ATOM 722 N N . CYS A 1 92 ? 9.499 -10.674 -13.070 1.00 71.38 92 CYS A N 1
ATOM 723 C CA . CYS A 1 92 ? 9.917 -11.062 -14.415 1.00 71.38 92 CYS A CA 1
ATOM 724 C C . CYS A 1 92 ? 9.531 -12.514 -14.716 1.00 71.38 92 CYS A C 1
ATOM 726 O O . CYS A 1 92 ? 9.960 -13.426 -14.019 1.00 71.38 92 CYS A O 1
ATOM 728 N N . TYR A 1 93 ? 8.795 -12.736 -15.803 1.0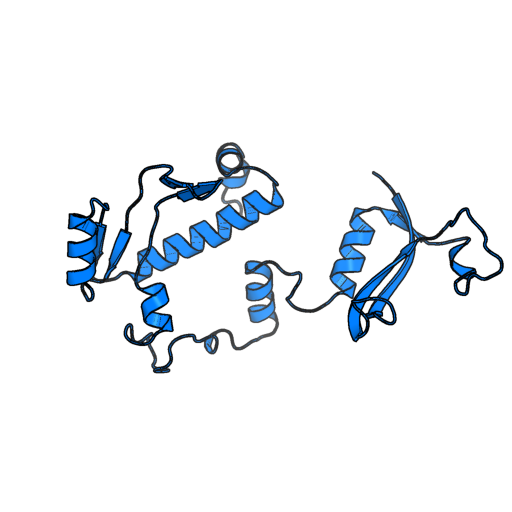0 68.06 93 TYR A N 1
ATOM 729 C CA . TYR A 1 93 ? 8.331 -14.071 -16.191 1.00 68.06 93 TYR A CA 1
ATOM 730 C C . TYR A 1 93 ? 9.466 -15.029 -16.570 1.00 68.06 93 TYR A C 1
ATOM 732 O O . TYR A 1 93 ? 9.346 -16.221 -16.322 1.00 68.06 93 TYR A O 1
ATOM 740 N N . ASP A 1 94 ? 10.590 -14.517 -17.082 1.00 71.25 94 ASP A N 1
ATOM 741 C CA . ASP A 1 94 ? 11.731 -15.355 -17.489 1.00 71.25 94 ASP A CA 1
ATOM 742 C C . ASP A 1 94 ? 12.534 -15.919 -16.294 1.00 71.25 94 ASP A C 1
ATOM 744 O O . ASP A 1 94 ? 13.423 -16.733 -16.504 1.00 71.25 94 ASP A O 1
ATOM 748 N N . ASN A 1 95 ? 12.254 -15.489 -15.052 1.00 67.75 95 ASN A N 1
ATOM 749 C CA . ASN A 1 95 ? 12.842 -16.028 -13.810 1.00 67.75 95 ASN A CA 1
ATOM 750 C C . ASN A 1 95 ? 14.384 -16.217 -13.778 1.00 67.75 95 ASN A C 1
ATOM 752 O O . ASN A 1 95 ? 14.881 -17.095 -13.079 1.00 67.75 95 ASN A O 1
ATOM 756 N N . GLY A 1 96 ? 15.142 -15.420 -14.543 1.00 71.31 96 GLY A N 1
ATOM 757 C CA . GLY A 1 96 ? 16.611 -15.466 -14.576 1.00 71.31 96 GLY A CA 1
ATOM 758 C C . GLY A 1 96 ? 17.281 -14.661 -13.455 1.00 71.31 96 GLY A C 1
ATOM 759 O O . GLY A 1 96 ? 16.615 -13.935 -12.727 1.00 71.31 96 GLY A O 1
ATOM 760 N N . GLU A 1 97 ? 18.614 -14.720 -13.354 1.00 73.50 97 GLU A N 1
ATOM 761 C CA . GLU A 1 97 ? 19.389 -13.966 -12.341 1.00 73.50 97 GLU A CA 1
ATOM 762 C C . GLU A 1 97 ? 19.227 -12.444 -12.451 1.00 73.50 97 GLU A C 1
ATOM 764 O O . GLU A 1 97 ? 19.371 -11.705 -11.478 1.00 73.50 97 GLU A O 1
ATOM 769 N N . LYS A 1 98 ? 18.917 -11.965 -13.658 1.00 73.50 98 LYS A N 1
ATOM 770 C CA . LYS A 1 98 ? 18.559 -10.579 -13.932 1.00 73.50 98 LYS A CA 1
ATOM 771 C C . LYS A 1 98 ? 17.206 -10.533 -14.612 1.00 73.50 98 LYS A C 1
ATOM 773 O O . LYS A 1 98 ? 16.783 -11.433 -15.336 1.00 73.50 98 LYS A O 1
ATOM 778 N N . HIS A 1 99 ? 16.531 -9.421 -14.398 1.00 67.19 99 HIS A N 1
ATOM 779 C CA . HIS A 1 99 ? 15.312 -9.079 -15.097 1.00 67.19 99 HIS A CA 1
ATOM 780 C C . HIS A 1 99 ? 15.517 -9.041 -16.618 1.00 67.19 99 HIS A C 1
ATOM 782 O O . HIS A 1 99 ? 16.379 -8.317 -17.103 1.00 67.19 99 HIS A O 1
ATOM 788 N N . CYS A 1 100 ? 14.707 -9.795 -17.373 1.00 74.25 100 CYS A N 1
ATOM 789 C CA . CYS A 1 100 ? 14.986 -10.042 -18.792 1.00 74.25 100 CYS A CA 1
ATOM 790 C C . CYS A 1 100 ? 14.826 -8.814 -19.696 1.00 74.25 100 CYS A C 1
ATOM 792 O O . CYS A 1 100 ? 15.365 -8.792 -20.794 1.00 74.25 100 CYS A O 1
ATOM 794 N N . GLY A 1 101 ? 14.058 -7.805 -19.273 1.00 72.19 101 GLY A N 1
ATOM 795 C CA . GLY A 1 101 ? 13.799 -6.605 -20.077 1.00 72.19 101 GLY A CA 1
ATOM 796 C C . GLY A 1 101 ? 12.768 -6.791 -21.200 1.00 72.19 101 GLY A C 1
ATOM 797 O O . GLY A 1 101 ? 12.392 -5.807 -21.821 1.00 72.19 101 GLY A O 1
ATOM 798 N N . ARG A 1 102 ? 12.277 -8.018 -21.439 1.00 74.75 102 ARG A N 1
ATOM 799 C CA . ARG A 1 102 ? 11.446 -8.375 -22.613 1.00 74.75 102 ARG A CA 1
ATOM 800 C C . ARG A 1 102 ? 10.016 -8.800 -22.275 1.00 74.75 102 ARG A C 1
ATOM 802 O O . ARG A 1 102 ? 9.126 -8.673 -23.105 1.00 74.75 102 ARG A O 1
ATOM 809 N N . CYS A 1 103 ? 9.787 -9.343 -21.078 1.00 68.56 103 CYS A N 1
ATOM 810 C CA . CYS A 1 103 ? 8.464 -9.824 -20.669 1.00 68.56 103 CYS A CA 1
ATOM 811 C C . CYS A 1 103 ? 7.551 -8.667 -20.221 1.00 68.56 103 CYS A C 1
ATOM 813 O O . CYS A 1 103 ? 8.041 -7.604 -19.846 1.00 68.56 103 CYS A O 1
ATOM 815 N N . GLY A 1 104 ? 6.231 -8.877 -20.178 1.00 63.28 104 GLY A N 1
ATOM 816 C CA . GLY A 1 104 ? 5.245 -7.824 -19.866 1.00 63.28 104 GLY A CA 1
ATOM 817 C C . GLY A 1 104 ? 5.579 -6.964 -18.631 1.00 63.28 104 GLY A C 1
ATOM 818 O O . GLY A 1 104 ? 5.706 -5.749 -18.760 1.00 63.28 104 GLY A O 1
ATOM 819 N N . PRO A 1 105 ? 5.815 -7.548 -17.441 1.00 65.00 105 PRO A N 1
ATOM 820 C CA . PRO A 1 105 ? 6.224 -6.782 -16.261 1.00 65.00 105 PRO A CA 1
ATOM 821 C C . PRO A 1 105 ? 7.570 -6.066 -16.394 1.00 65.00 105 PRO A C 1
ATOM 823 O O . PRO A 1 105 ? 7.717 -4.957 -15.883 1.00 65.00 105 PRO A O 1
ATOM 826 N N . CYS A 1 106 ? 8.540 -6.657 -17.104 1.00 68.31 106 CYS A N 1
ATOM 827 C CA . CYS A 1 106 ? 9.784 -5.968 -17.444 1.00 68.31 106 CYS A CA 1
ATOM 828 C C . CYS A 1 106 ? 9.524 -4.753 -18.336 1.00 68.31 106 CYS A C 1
ATOM 830 O O . CYS A 1 106 ? 10.150 -3.716 -18.136 1.00 68.31 106 CYS A O 1
ATOM 832 N N . TYR A 1 107 ? 8.588 -4.877 -19.276 1.00 65.50 107 TYR A N 1
ATOM 833 C CA . TYR A 1 107 ? 8.210 -3.799 -20.171 1.00 65.50 107 TYR A CA 1
ATOM 834 C C . TYR A 1 107 ? 7.480 -2.668 -19.427 1.00 65.50 107 TYR A C 1
ATOM 836 O O . TYR A 1 107 ? 7.735 -1.488 -19.657 1.00 65.50 107 TYR A O 1
ATOM 844 N N . MET A 1 108 ? 6.627 -2.997 -18.455 1.00 63.12 108 MET A N 1
ATOM 845 C CA . MET A 1 108 ? 5.919 -1.989 -17.651 1.00 63.12 108 MET A CA 1
ATOM 846 C C . MET A 1 108 ? 6.852 -1.121 -16.795 1.00 63.12 108 MET A C 1
ATOM 848 O O . MET A 1 108 ? 6.495 0.000 -16.446 1.00 63.12 108 MET A O 1
ATOM 852 N N . ARG A 1 109 ? 8.060 -1.600 -16.482 1.00 68.25 109 ARG A N 1
ATOM 853 C CA . ARG A 1 109 ? 9.103 -0.809 -15.806 1.00 68.25 109 ARG A CA 1
ATOM 854 C C . ARG A 1 109 ? 10.149 -0.229 -16.758 1.00 68.25 109 ARG A C 1
ATOM 856 O O . ARG A 1 109 ? 11.143 0.311 -16.279 1.00 68.25 109 ARG A O 1
ATOM 863 N N . SER A 1 110 ? 9.970 -0.362 -18.076 1.00 72.62 110 SER A N 1
ATOM 864 C CA . SER A 1 110 ? 10.988 -0.019 -19.084 1.00 72.62 110 SER A CA 1
ATOM 865 C C . SER A 1 110 ? 11.513 1.391 -18.958 1.00 72.62 110 SER A C 1
ATOM 867 O O . SER A 1 110 ? 12.672 1.596 -19.268 1.00 72.62 110 SER A O 1
ATOM 869 N N . ALA A 1 111 ? 10.687 2.330 -18.511 1.00 83.88 111 ALA A N 1
ATOM 870 C CA . ALA A 1 111 ? 10.973 3.751 -18.551 1.00 83.88 111 ALA A CA 1
ATOM 871 C C . ALA A 1 111 ? 10.879 4.382 -17.163 1.00 83.88 111 ALA A C 1
ATOM 873 O O . ALA A 1 111 ? 10.108 3.939 -16.307 1.00 83.88 111 ALA A O 1
ATOM 874 N N . VAL A 1 112 ? 11.612 5.473 -16.974 1.00 86.75 112 VAL A N 1
ATOM 875 C CA . VAL A 1 112 ? 11.421 6.385 -15.845 1.00 86.75 112 VAL A CA 1
ATOM 876 C C . VAL A 1 112 ? 10.833 7.676 -16.385 1.00 86.75 112 VAL A C 1
ATOM 878 O O . VAL A 1 112 ? 11.390 8.282 -17.291 1.00 86.75 112 VAL A O 1
ATOM 881 N N . ILE A 1 113 ? 9.702 8.098 -15.829 1.00 88.25 113 ILE A N 1
ATOM 882 C CA . ILE A 1 113 ? 9.034 9.342 -16.215 1.00 88.25 113 ILE A CA 1
ATOM 883 C C . ILE A 1 113 ? 9.035 10.269 -15.003 1.00 88.25 113 ILE A C 1
ATOM 885 O O . ILE A 1 113 ? 8.571 9.892 -13.920 1.00 88.25 113 ILE A O 1
ATOM 889 N N . THR A 1 114 ? 9.569 11.477 -15.174 1.00 83.94 114 THR A N 1
ATOM 890 C CA . THR A 1 114 ? 9.656 12.488 -14.105 1.00 83.94 114 THR A CA 1
ATOM 891 C C . THR A 1 114 ? 8.676 13.644 -14.282 1.00 83.94 114 THR A C 1
ATOM 893 O O . THR A 1 114 ? 8.555 14.471 -13.381 1.00 83.94 114 THR A O 1
ATOM 896 N N . TYR A 1 115 ? 7.920 13.673 -15.384 1.00 82.44 115 TYR A N 1
ATOM 897 C CA . TYR A 1 115 ? 6.835 14.631 -15.580 1.00 82.44 115 TYR A CA 1
ATOM 898 C C . TYR A 1 115 ? 5.820 14.582 -14.434 1.00 82.44 115 TYR A C 1
ATOM 900 O O . TYR A 1 115 ? 5.263 13.530 -14.111 1.00 82.44 115 TYR A O 1
ATOM 908 N N . GLY A 1 116 ? 5.549 15.748 -13.848 1.00 76.75 116 GLY A N 1
ATOM 909 C CA . GLY A 1 116 ? 4.374 15.951 -13.014 1.00 76.75 116 GLY A CA 1
ATOM 910 C C . GLY A 1 116 ? 3.158 16.149 -13.909 1.00 76.75 116 GLY A C 1
ATOM 911 O O . GLY A 1 116 ? 3.182 17.000 -14.793 1.00 76.75 116 GLY A O 1
ATOM 912 N N . ILE A 1 117 ? 2.094 15.377 -13.697 1.00 79.00 117 ILE A N 1
ATOM 913 C CA . ILE A 1 117 ? 0.824 15.552 -14.409 1.00 79.00 117 ILE A CA 1
ATOM 914 C C . ILE A 1 117 ? -0.291 15.627 -13.375 1.00 79.00 117 ILE A C 1
ATOM 916 O O . ILE A 1 117 ? -0.408 14.758 -12.511 1.00 79.00 117 ILE A O 1
ATOM 920 N N . THR A 1 118 ? -1.116 16.663 -13.469 1.00 74.31 118 THR A N 1
ATOM 921 C CA . THR A 1 118 ? -2.367 16.770 -12.715 1.00 74.31 118 THR A CA 1
ATOM 922 C C . THR A 1 118 ? -3.533 16.530 -13.653 1.00 74.31 118 THR A C 1
ATOM 924 O O . THR A 1 118 ? -3.542 17.061 -14.760 1.00 74.31 118 THR A O 1
ATOM 927 N N . ARG A 1 119 ? -4.523 15.751 -13.216 1.00 74.25 119 ARG A N 1
ATOM 928 C CA . ARG A 1 119 ? -5.754 15.527 -13.976 1.00 74.25 119 ARG A CA 1
ATOM 929 C C . ARG A 1 119 ? -6.955 16.045 -13.191 1.00 74.25 119 ARG A C 1
ATOM 931 O O . ARG A 1 119 ? -7.137 15.632 -12.049 1.00 74.25 119 ARG A O 1
ATOM 938 N N . SER A 1 120 ? -7.767 16.897 -13.811 1.00 80.75 120 SER A N 1
ATOM 939 C CA . SER A 1 120 ? -9.066 17.360 -13.300 1.00 80.75 120 SER A CA 1
ATOM 940 C C . SER A 1 120 ? -10.051 17.446 -14.456 1.00 80.75 120 SER A C 1
ATOM 942 O O . SER A 1 120 ? -9.664 17.856 -15.545 1.00 80.75 120 SER A O 1
ATOM 944 N N . ASP A 1 121 ? -11.298 17.024 -14.243 1.00 86.00 121 ASP A N 1
ATOM 945 C CA . ASP A 1 121 ? -12.402 17.202 -15.205 1.00 86.00 121 ASP A CA 1
ATOM 946 C C . ASP A 1 121 ? -12.091 16.717 -16.632 1.00 86.00 121 ASP A C 1
ATOM 948 O O . ASP A 1 121 ? -12.436 17.338 -17.631 1.00 86.00 121 ASP A O 1
ATOM 952 N N . GLY A 1 122 ? -11.384 15.588 -16.733 1.00 88.44 122 GLY A N 1
ATOM 953 C CA . GLY A 1 122 ? -10.985 15.005 -18.019 1.00 88.44 122 GLY A CA 1
ATOM 954 C C . GLY A 1 122 ? -9.784 15.680 -18.691 1.00 88.44 122 GLY A C 1
ATOM 955 O O . GLY A 1 122 ? -9.263 15.127 -19.655 1.00 88.44 122 GLY A O 1
ATOM 956 N N . VAL A 1 123 ? -9.286 16.790 -18.151 1.00 88.38 123 VAL A N 1
ATOM 957 C CA . VAL A 1 123 ? -8.108 17.507 -18.645 1.00 88.38 123 VAL A CA 1
ATOM 958 C C . VAL A 1 123 ? -6.868 17.052 -17.882 1.00 88.38 123 VAL A C 1
ATOM 960 O O . VAL A 1 123 ? -6.870 16.986 -16.652 1.00 88.38 123 VAL A O 1
ATOM 963 N N . ALA A 1 124 ? -5.804 16.722 -18.614 1.00 83.62 124 ALA A N 1
ATOM 964 C CA . ALA A 1 124 ? -4.486 16.449 -18.058 1.00 83.62 124 ALA A CA 1
ATOM 965 C C . ALA A 1 124 ? -3.562 17.637 -18.340 1.00 83.62 124 ALA A C 1
ATOM 967 O O . ALA A 1 124 ? -3.387 18.036 -19.488 1.00 83.62 124 ALA A O 1
ATOM 968 N N . GLU A 1 125 ? -2.956 18.179 -17.292 1.00 82.81 125 GLU A N 1
ATOM 969 C CA . GLU A 1 125 ? -2.026 19.297 -17.379 1.00 82.81 125 GLU A CA 1
ATOM 970 C C . GLU A 1 125 ? -0.647 18.864 -16.906 1.00 82.81 125 GLU A C 1
ATOM 972 O O . GLU A 1 125 ? -0.488 18.313 -15.811 1.00 82.81 125 GLU A O 1
ATOM 977 N N . VAL A 1 126 ? 0.364 19.156 -17.719 1.00 80.19 126 VAL A N 1
ATOM 978 C CA . VAL A 1 126 ? 1.761 18.960 -17.342 1.00 80.19 126 VAL A CA 1
ATOM 979 C C . VAL A 1 126 ? 2.161 20.070 -16.370 1.00 80.19 126 VAL A C 1
ATOM 981 O O . VAL A 1 126 ? 2.064 21.259 -16.669 1.00 80.19 126 VAL A O 1
ATOM 984 N N . ARG A 1 127 ? 2.605 19.679 -15.178 1.00 70.75 127 ARG A N 1
ATOM 985 C CA . ARG A 1 127 ? 3.039 20.566 -14.100 1.00 70.75 127 ARG A CA 1
ATOM 986 C C . ARG A 1 127 ? 4.542 20.389 -13.889 1.00 70.75 127 ARG A C 1
ATOM 988 O O . ARG A 1 127 ? 4.978 19.458 -13.216 1.00 70.75 127 ARG A O 1
ATOM 995 N N . GLY A 1 128 ? 5.313 21.321 -14.446 1.00 67.56 128 GLY A N 1
ATOM 996 C CA . GLY A 1 128 ? 6.768 21.393 -14.295 1.00 67.56 128 GLY A CA 1
ATOM 997 C C . GLY A 1 128 ? 7.555 20.795 -15.461 1.00 67.56 128 GLY A C 1
ATOM 998 O O . GLY A 1 128 ? 6.991 20.272 -16.420 1.00 67.56 128 GLY A O 1
ATOM 999 N N . VAL A 1 129 ? 8.880 20.906 -15.367 1.00 73.56 129 VAL A N 1
ATOM 1000 C CA . VAL A 1 129 ? 9.818 20.319 -16.330 1.00 73.56 129 VAL A CA 1
ATOM 1001 C C . VAL A 1 129 ? 10.097 18.880 -15.909 1.00 73.56 129 VAL A C 1
ATOM 1003 O O . VAL A 1 129 ? 10.419 18.621 -14.751 1.00 73.56 129 VAL A O 1
ATOM 1006 N N . GLY A 1 130 ? 9.947 17.951 -16.846 1.00 81.69 130 GLY A N 1
ATOM 1007 C CA . GLY A 1 130 ? 10.244 16.540 -16.653 1.00 81.69 130 GLY A CA 1
ATOM 1008 C C . GLY A 1 130 ? 10.997 15.971 -17.846 1.00 81.69 130 GLY A C 1
ATOM 1009 O O . GLY A 1 130 ? 11.234 16.650 -18.846 1.00 81.69 130 GLY A O 1
ATOM 1010 N N . GLU A 1 131 ? 11.373 14.711 -17.719 1.00 90.25 131 GLU A N 1
ATOM 1011 C CA . GLU A 1 131 ? 12.021 13.920 -18.752 1.00 90.25 131 GLU A CA 1
ATOM 1012 C C . GLU A 1 131 ? 11.465 12.491 -18.754 1.00 90.25 131 GLU A C 1
ATOM 1014 O O . GLU A 1 131 ? 10.988 11.974 -17.734 1.00 90.25 131 GLU A O 1
ATOM 1019 N N . VAL A 1 132 ? 11.515 11.858 -19.923 1.00 91.62 132 VAL A N 1
ATOM 1020 C CA . VAL A 1 132 ? 11.340 10.417 -20.096 1.00 91.62 132 VAL A CA 1
ATOM 1021 C C . VAL A 1 132 ? 12.721 9.804 -20.287 1.00 91.62 132 VAL A C 1
ATOM 1023 O O . VAL A 1 132 ? 13.422 10.139 -21.237 1.00 91.62 132 VAL A O 1
ATOM 1026 N N . ILE A 1 133 ? 13.111 8.897 -19.401 1.00 92.38 133 ILE A N 1
ATOM 1027 C CA . ILE A 1 133 ? 14.388 8.189 -19.464 1.00 92.38 133 ILE A CA 1
ATOM 1028 C C . ILE A 1 133 ? 14.124 6.763 -19.937 1.00 92.38 133 ILE A C 1
ATOM 1030 O O . ILE A 1 133 ? 13.320 6.045 -19.333 1.00 92.38 133 ILE A O 1
ATOM 1034 N N . LEU A 1 134 ? 14.792 6.365 -21.016 1.00 91.88 134 LEU A N 1
ATOM 1035 C CA . LEU A 1 134 ? 14.613 5.078 -21.687 1.00 91.88 134 LEU A CA 1
ATOM 1036 C C . LEU A 1 134 ? 15.949 4.346 -21.849 1.00 91.88 134 LEU A C 1
ATOM 1038 O O . LEU A 1 134 ? 16.972 5.002 -22.051 1.00 91.88 134 LEU A O 1
ATOM 1042 N N . PRO A 1 135 ? 15.958 3.003 -21.802 1.00 89.50 135 PRO A N 1
ATOM 1043 C CA . PRO A 1 135 ? 17.141 2.235 -22.146 1.00 89.50 135 PRO A CA 1
ATOM 1044 C C . PRO A 1 135 ? 17.411 2.324 -23.657 1.00 89.50 135 PRO A C 1
ATOM 1046 O O . PRO A 1 135 ? 16.481 2.460 -24.455 1.00 89.50 135 PRO A O 1
ATOM 1049 N N . SER A 1 136 ? 18.669 2.190 -24.074 1.00 87.06 136 SER A N 1
ATOM 1050 C CA . SER A 1 136 ? 19.060 2.202 -25.494 1.00 87.06 136 SER A CA 1
ATOM 1051 C C . SER A 1 136 ? 18.410 1.089 -26.326 1.00 87.06 136 SER A C 1
ATOM 1053 O O . SER A 1 136 ? 18.260 1.232 -27.537 1.00 87.06 136 SER A O 1
ATOM 1055 N N . SER A 1 137 ? 17.909 0.032 -25.682 1.00 82.44 137 SER A N 1
ATOM 1056 C CA . SER A 1 137 ? 17.175 -1.067 -26.320 1.00 82.44 137 SER A CA 1
ATOM 1057 C C . SER A 1 137 ? 15.802 -0.696 -26.902 1.00 82.44 137 SER A C 1
ATOM 1059 O O . SER A 1 137 ? 15.220 -1.518 -27.606 1.00 82.44 137 SER A O 1
ATOM 1061 N N . VAL A 1 138 ? 15.270 0.504 -26.634 1.00 83.19 138 VAL A N 1
ATOM 1062 C CA . VAL A 1 138 ? 13.948 0.953 -27.127 1.00 83.19 138 VAL A CA 1
ATOM 1063 C C . VAL A 1 138 ? 14.025 2.255 -27.940 1.00 83.19 138 VAL A C 1
ATOM 1065 O O . VAL A 1 138 ? 13.181 3.142 -27.803 1.00 83.19 138 VAL A O 1
ATOM 1068 N N . GLY A 1 139 ? 15.040 2.374 -28.803 1.00 80.06 139 GLY A N 1
ATOM 1069 C CA . GLY A 1 139 ? 15.324 3.577 -29.603 1.00 80.06 139 GLY A CA 1
ATOM 1070 C C . GLY A 1 139 ? 14.137 4.121 -30.410 1.00 80.06 139 GLY A C 1
ATOM 1071 O O . GLY A 1 139 ? 13.854 5.312 -30.335 1.00 80.06 139 GLY A O 1
ATOM 1072 N N . GLU A 1 140 ? 13.367 3.259 -31.081 1.00 86.44 140 GLU A N 1
ATOM 1073 C CA . GLU A 1 140 ? 12.193 3.681 -31.870 1.00 86.44 140 GLU A CA 1
ATOM 1074 C C . GLU A 1 140 ? 11.129 4.398 -31.019 1.00 86.44 140 GLU A C 1
ATOM 1076 O O . GLU A 1 140 ? 10.531 5.387 -31.445 1.00 86.44 140 GLU A O 1
ATOM 1081 N N . VAL A 1 141 ? 10.925 3.941 -29.778 1.00 88.44 141 VAL A N 1
ATOM 1082 C CA . VAL A 1 141 ? 10.002 4.577 -28.825 1.00 88.44 141 VAL A CA 1
ATOM 1083 C C . VAL A 1 141 ? 10.535 5.943 -28.402 1.00 88.44 141 VAL A C 1
ATOM 1085 O O . VAL A 1 141 ? 9.765 6.897 -28.279 1.00 88.44 141 VAL A O 1
ATOM 1088 N N . ALA A 1 142 ? 11.849 6.056 -28.193 1.00 91.19 142 ALA A N 1
ATOM 1089 C CA . ALA A 1 142 ? 12.476 7.324 -27.851 1.00 91.19 142 ALA A CA 1
ATOM 1090 C C . ALA A 1 142 ? 12.297 8.355 -28.972 1.00 91.19 142 ALA A C 1
ATOM 1092 O O . ALA A 1 142 ? 11.959 9.504 -28.688 1.00 91.19 142 ALA A O 1
ATOM 1093 N N . ASP A 1 143 ? 12.467 7.948 -30.228 1.00 92.69 143 ASP A N 1
ATOM 1094 C CA . ASP A 1 143 ? 12.319 8.834 -31.384 1.00 92.69 143 ASP A CA 1
ATOM 1095 C C . ASP A 1 143 ? 10.868 9.273 -31.585 1.00 92.69 143 ASP A C 1
ATOM 1097 O O . ASP A 1 143 ? 10.610 10.463 -31.774 1.00 92.69 143 ASP A O 1
ATOM 1101 N N . ALA A 1 144 ? 9.907 8.357 -31.434 1.00 94.75 144 ALA A N 1
ATOM 1102 C CA . ALA A 1 144 ? 8.485 8.692 -31.481 1.00 94.75 144 ALA A CA 1
ATOM 1103 C C . ALA A 1 144 ? 8.092 9.713 -30.396 1.00 94.75 144 ALA A C 1
ATOM 1105 O O . ALA A 1 144 ? 7.377 10.678 -30.667 1.00 94.75 144 ALA A O 1
ATOM 1106 N N . LEU A 1 145 ? 8.591 9.541 -29.168 1.00 92.88 145 LEU A N 1
ATOM 1107 C CA . LEU A 1 145 ? 8.322 10.466 -28.066 1.00 92.88 145 LEU A CA 1
ATOM 1108 C C . LEU A 1 145 ? 8.974 11.838 -28.284 1.00 92.88 145 LEU A C 1
ATOM 1110 O O . LEU A 1 145 ? 8.334 12.857 -28.022 1.00 92.88 145 LEU A O 1
ATOM 1114 N N . LYS A 1 146 ? 10.209 11.881 -28.804 1.00 93.88 146 LYS A N 1
ATOM 1115 C CA . LYS A 1 146 ? 10.879 13.137 -29.183 1.00 93.88 146 LYS A CA 1
ATOM 1116 C C . LYS A 1 146 ? 10.119 13.866 -30.284 1.00 93.88 146 LYS A C 1
ATOM 1118 O O . LYS A 1 146 ? 9.913 15.071 -30.177 1.00 93.88 146 LYS A O 1
ATOM 1123 N N . ALA A 1 147 ? 9.663 13.146 -31.310 1.00 95.62 147 ALA A N 1
ATOM 1124 C CA . ALA A 1 147 ? 8.839 13.710 -32.377 1.00 95.62 147 ALA A CA 1
ATOM 1125 C C . ALA A 1 147 ? 7.513 14.279 -31.837 1.00 95.62 147 ALA A C 1
ATOM 1127 O O . ALA A 1 147 ? 7.036 15.301 -32.321 1.00 95.62 147 ALA A O 1
ATOM 1128 N N . GLY A 1 148 ? 6.961 13.664 -30.786 1.00 92.12 148 GLY A N 1
ATOM 1129 C CA . GLY A 1 148 ? 5.809 14.168 -30.035 1.00 92.12 148 GLY A CA 1
ATOM 1130 C C . GLY A 1 148 ? 6.104 15.340 -29.086 1.00 92.12 148 GLY A C 1
ATOM 1131 O O . GLY A 1 148 ? 5.200 15.780 -28.380 1.00 92.12 148 GLY A O 1
ATOM 1132 N N . GLY A 1 149 ? 7.342 15.844 -29.039 1.00 90.56 149 GLY A N 1
ATOM 1133 C CA . GLY A 1 149 ? 7.743 16.986 -28.211 1.00 90.56 149 GLY A CA 1
ATOM 1134 C C . GLY A 1 149 ? 8.097 16.645 -26.760 1.00 90.56 149 GLY A C 1
ATOM 1135 O O . GLY A 1 149 ? 8.291 17.554 -25.952 1.00 90.56 149 GLY A O 1
ATOM 1136 N N . ALA A 1 150 ? 8.192 15.361 -26.401 1.00 90.06 150 ALA A N 1
ATOM 1137 C CA . ALA A 1 150 ? 8.665 14.971 -25.078 1.00 90.06 150 ALA A CA 1
ATOM 1138 C C . ALA A 1 150 ? 10.179 15.203 -24.946 1.00 90.06 150 ALA A C 1
ATOM 1140 O O . ALA A 1 150 ? 10.957 14.964 -25.870 1.00 90.06 150 ALA A O 1
ATOM 1141 N N . ASN A 1 151 ? 10.612 15.608 -23.755 1.00 91.75 151 ASN A N 1
ATOM 1142 C CA . ASN A 1 151 ? 12.018 15.640 -23.381 1.00 91.75 151 ASN A CA 1
ATOM 1143 C C . ASN A 1 151 ? 12.462 14.210 -23.048 1.00 91.75 151 ASN A C 1
ATOM 1145 O O . ASN A 1 151 ? 12.030 13.650 -22.038 1.00 91.75 151 ASN A O 1
ATOM 1149 N N . VAL A 1 152 ? 13.277 13.602 -23.911 1.00 94.56 152 VAL A N 1
ATOM 1150 C CA . VAL A 1 152 ? 13.653 12.185 -23.809 1.00 94.56 152 VAL A CA 1
ATOM 1151 C C . VAL A 1 152 ? 15.161 12.031 -23.675 1.00 94.56 152 VAL A C 1
ATOM 1153 O O . VAL A 1 152 ? 15.922 12.492 -24.528 1.00 94.56 152 VAL A O 1
ATOM 1156 N N . ARG A 1 153 ? 15.582 11.282 -22.657 1.00 93.69 153 ARG A N 1
ATOM 1157 C CA . ARG A 1 153 ? 16.964 10.862 -22.435 1.00 93.69 153 ARG A CA 1
ATOM 1158 C C . ARG A 1 153 ? 17.092 9.358 -22.657 1.00 93.69 153 ARG A C 1
ATOM 1160 O O . ARG A 1 153 ? 16.395 8.572 -22.026 1.00 93.69 153 ARG A O 1
ATOM 1167 N N . VAL A 1 154 ? 18.008 8.956 -23.531 1.00 93.62 154 VAL A N 1
ATOM 1168 C CA . VAL A 1 154 ? 18.345 7.541 -23.738 1.00 93.62 154 VAL A CA 1
ATOM 1169 C C . VAL A 1 154 ? 19.625 7.227 -22.968 1.00 93.62 154 VAL A C 1
ATOM 1171 O O . VAL A 1 154 ? 20.564 8.023 -22.996 1.00 93.62 154 VAL A O 1
ATOM 1174 N N . VAL A 1 155 ? 19.646 6.109 -22.245 1.00 91.44 155 VAL A N 1
ATOM 1175 C CA . VAL A 1 155 ? 20.779 5.666 -21.417 1.00 91.44 155 VAL A CA 1
ATOM 1176 C C . VAL A 1 155 ? 21.060 4.183 -21.638 1.00 91.44 155 VAL A C 1
ATOM 1178 O O . VAL A 1 155 ? 20.141 3.419 -21.922 1.00 91.44 155 VAL A O 1
ATOM 1181 N N . ASP A 1 156 ? 22.310 3.758 -21.474 1.00 89.25 156 ASP A N 1
ATOM 1182 C CA . ASP A 1 156 ? 22.669 2.338 -21.599 1.00 89.25 156 ASP A CA 1
ATOM 1183 C C . ASP A 1 156 ? 22.295 1.527 -20.354 1.00 89.25 156 ASP A C 1
ATOM 1185 O O . ASP A 1 156 ? 21.822 0.397 -20.467 1.00 89.25 156 ASP A O 1
ATOM 1189 N N . ASP A 1 157 ? 22.430 2.129 -19.169 1.00 86.06 157 ASP A N 1
ATOM 1190 C CA . ASP A 1 157 ? 21.951 1.564 -17.908 1.00 86.06 157 ASP A CA 1
ATOM 1191 C C . ASP A 1 157 ? 20.884 2.467 -17.281 1.00 86.06 157 ASP A C 1
ATOM 1193 O O . ASP A 1 157 ? 21.139 3.605 -16.876 1.00 86.06 157 ASP A O 1
ATOM 1197 N N . ILE A 1 158 ? 19.662 1.943 -17.210 1.00 87.19 158 ILE A N 1
ATOM 1198 C CA . ILE A 1 158 ? 18.510 2.645 -16.648 1.00 87.19 158 ILE A CA 1
ATOM 1199 C C . ILE A 1 158 ? 18.312 2.375 -15.148 1.00 87.19 158 ILE A C 1
ATOM 1201 O O . ILE A 1 158 ? 17.571 3.108 -14.487 1.00 87.19 158 ILE A O 1
ATOM 1205 N N . GLU A 1 159 ? 18.962 1.357 -14.578 1.00 84.56 159 GLU A N 1
ATOM 1206 C CA . GLU A 1 159 ? 18.739 0.950 -13.186 1.00 84.56 159 GLU A CA 1
ATOM 1207 C C . GLU A 1 159 ? 18.991 2.075 -12.164 1.00 84.56 159 GLU A C 1
ATOM 1209 O O . GLU A 1 159 ? 18.131 2.269 -11.297 1.00 84.56 159 GLU A O 1
ATOM 1214 N N . PRO A 1 160 ? 20.051 2.906 -12.270 1.00 84.19 160 PRO A N 1
ATOM 1215 C CA . PRO A 1 160 ? 20.265 4.017 -11.338 1.00 84.19 160 PRO A CA 1
ATOM 1216 C C . PRO A 1 160 ? 19.091 5.006 -11.299 1.00 84.19 160 PRO A C 1
ATOM 1218 O O . PRO A 1 160 ? 18.685 5.475 -10.235 1.00 84.19 160 PRO A O 1
ATOM 1221 N N . TYR A 1 161 ? 18.492 5.283 -12.458 1.00 84.19 161 TYR A N 1
ATOM 1222 C CA . TYR A 1 161 ? 17.366 6.207 -12.585 1.00 84.19 161 TYR A CA 1
ATOM 1223 C C . TYR A 1 161 ? 16.069 5.603 -12.040 1.00 84.19 161 TYR A C 1
ATOM 1225 O O . TYR A 1 161 ? 15.258 6.313 -11.436 1.00 84.19 161 TYR A O 1
ATOM 1233 N N . ARG A 1 162 ? 15.876 4.286 -12.204 1.00 83.62 162 ARG A N 1
ATOM 1234 C CA . ARG A 1 162 ? 14.751 3.559 -11.594 1.00 83.62 162 ARG A CA 1
ATOM 1235 C C . ARG A 1 162 ? 14.833 3.637 -10.078 1.00 83.62 162 ARG A C 1
ATOM 1237 O O . ARG A 1 162 ? 13.854 4.029 -9.442 1.00 83.62 162 ARG A O 1
ATOM 1244 N N . TRP A 1 163 ? 15.998 3.336 -9.510 1.00 80.44 163 TRP A N 1
ATOM 1245 C CA . TRP A 1 163 ? 16.219 3.405 -8.067 1.00 80.44 163 TRP A CA 1
ATOM 1246 C C . TRP A 1 163 ? 16.038 4.814 -7.520 1.00 80.44 163 TRP A C 1
ATOM 1248 O O . TRP A 1 163 ? 15.324 4.985 -6.533 1.00 80.44 163 TRP A O 1
ATOM 1258 N N . LEU A 1 164 ? 16.569 5.832 -8.200 1.00 75.00 164 LEU A N 1
ATOM 1259 C CA . LEU A 1 164 ? 16.346 7.224 -7.819 1.00 75.00 164 LEU A CA 1
ATOM 1260 C C . LEU A 1 164 ? 14.847 7.560 -7.768 1.00 75.00 164 LEU A C 1
ATOM 1262 O O . LEU A 1 164 ? 14.364 8.127 -6.786 1.00 75.00 164 LEU A O 1
ATOM 1266 N N . LYS A 1 165 ? 14.078 7.156 -8.787 1.00 81.88 165 LYS A N 1
ATOM 1267 C CA . LYS A 1 165 ? 12.630 7.397 -8.822 1.00 81.88 165 LYS A CA 1
ATOM 1268 C C . LYS A 1 165 ? 11.887 6.649 -7.715 1.00 81.88 165 LYS A C 1
ATOM 1270 O O . LYS A 1 165 ? 10.954 7.204 -7.128 1.00 81.88 165 LYS A O 1
ATOM 1275 N N . VAL A 1 166 ? 12.291 5.414 -7.422 1.00 81.75 166 VAL A N 1
ATOM 1276 C CA . VAL A 1 166 ? 11.736 4.618 -6.320 1.00 81.75 166 VAL A CA 1
ATOM 1277 C C . VAL A 1 166 ? 12.007 5.298 -4.983 1.00 81.75 166 VAL A C 1
ATOM 1279 O O . VAL A 1 166 ? 11.055 5.500 -4.237 1.00 81.75 166 VAL A O 1
ATOM 1282 N N . ILE A 1 167 ? 13.247 5.708 -4.705 1.00 71.25 167 ILE A N 1
ATOM 1283 C CA . ILE A 1 167 ? 13.640 6.369 -3.451 1.00 71.25 167 ILE A CA 1
ATOM 1284 C C . ILE A 1 167 ? 12.822 7.645 -3.237 1.00 71.25 167 ILE A C 1
ATOM 1286 O O . ILE A 1 167 ? 12.205 7.812 -2.187 1.00 71.25 167 ILE A O 1
ATOM 1290 N N . ILE A 1 168 ? 12.727 8.503 -4.257 1.00 67.25 168 ILE A N 1
ATOM 1291 C CA . ILE A 1 168 ? 11.941 9.742 -4.192 1.00 67.25 168 ILE A CA 1
ATOM 1292 C C . ILE A 1 168 ? 10.469 9.437 -3.885 1.00 67.25 168 ILE A C 1
ATOM 1294 O O . ILE A 1 168 ? 9.888 10.028 -2.976 1.00 67.25 168 ILE A O 1
ATOM 1298 N N . ASN A 1 169 ? 9.858 8.494 -4.607 1.00 75.75 169 ASN A N 1
ATOM 1299 C CA . ASN A 1 169 ? 8.452 8.139 -4.403 1.00 75.75 169 ASN A CA 1
ATOM 1300 C C . ASN A 1 169 ? 8.203 7.438 -3.056 1.00 75.75 169 ASN A C 1
ATOM 1302 O O . ASN A 1 169 ? 7.110 7.561 -2.506 1.00 75.75 169 ASN A O 1
ATOM 1306 N N . ALA A 1 170 ? 9.176 6.682 -2.550 1.00 75.12 170 ALA A N 1
ATOM 1307 C CA . ALA A 1 170 ? 9.084 5.947 -1.294 1.00 75.12 170 ALA A CA 1
ATOM 1308 C C . ALA A 1 170 ? 9.356 6.827 -0.067 1.00 75.12 170 ALA A C 1
ATOM 1310 O O . ALA A 1 170 ? 8.871 6.499 1.008 1.00 75.12 170 ALA A O 1
ATOM 1311 N N . ALA A 1 171 ? 10.073 7.941 -0.219 1.00 71.31 171 ALA A N 1
ATOM 1312 C CA . ALA A 1 171 ? 10.302 8.905 0.854 1.00 71.31 171 ALA A CA 1
ATOM 1313 C C . ALA A 1 171 ? 9.258 10.034 0.841 1.00 71.31 171 ALA A C 1
ATOM 1315 O O . ALA A 1 171 ? 8.533 10.235 1.813 1.00 71.31 171 ALA A O 1
ATOM 1316 N N . ILE A 1 172 ? 9.122 10.750 -0.280 1.00 66.38 172 ILE A N 1
ATOM 1317 C CA . ILE A 1 172 ? 8.338 11.994 -0.338 1.00 66.38 172 ILE A CA 1
ATOM 1318 C C . ILE A 1 172 ? 6.835 11.725 -0.219 1.00 66.38 172 ILE A C 1
ATOM 1320 O O . ILE A 1 172 ? 6.145 12.439 0.512 1.00 66.38 172 ILE A O 1
ATOM 1324 N N . ASN A 1 173 ? 6.309 10.703 -0.905 1.00 75.06 173 ASN A N 1
ATOM 1325 C CA . ASN A 1 173 ? 4.862 10.457 -0.905 1.00 75.06 173 ASN A CA 1
ATOM 1326 C C . ASN A 1 173 ? 4.353 10.008 0.478 1.00 75.06 173 ASN A C 1
ATOM 1328 O O . ASN A 1 173 ? 3.337 10.541 0.923 1.00 75.06 173 ASN A O 1
ATOM 1332 N N . PRO A 1 174 ? 5.028 9.091 1.203 1.00 71.88 174 PRO A N 1
ATOM 1333 C CA . PRO A 1 174 ? 4.624 8.765 2.569 1.00 71.88 174 PRO A CA 1
ATOM 1334 C C . PRO A 1 174 ? 4.755 9.943 3.532 1.00 71.88 174 PRO A C 1
ATOM 1336 O O . PRO A 1 174 ? 3.812 10.207 4.272 1.00 71.88 174 PRO A O 1
ATOM 1339 N N . ILE A 1 175 ? 5.859 10.699 3.487 1.00 66.12 175 ILE A N 1
ATOM 1340 C CA . ILE A 1 175 ? 6.055 11.855 4.378 1.00 66.12 175 ILE A CA 1
ATOM 1341 C C . ILE A 1 175 ? 4.956 12.901 4.155 1.00 66.12 175 ILE A C 1
ATOM 1343 O O . ILE A 1 175 ? 4.336 13.359 5.110 1.00 66.12 175 ILE A O 1
ATOM 1347 N N . THR A 1 176 ? 4.645 13.245 2.903 1.00 59.59 176 THR A N 1
ATOM 1348 C CA . THR A 1 176 ? 3.559 14.197 2.605 1.00 59.59 176 THR A CA 1
ATOM 1349 C C . THR A 1 176 ? 2.180 13.698 3.015 1.00 59.59 176 THR A C 1
ATOM 1351 O O . THR A 1 176 ? 1.369 14.488 3.502 1.00 59.59 176 THR A O 1
ATOM 1354 N N . ALA A 1 177 ? 1.916 12.397 2.878 1.00 66.81 177 ALA A N 1
ATOM 1355 C CA . ALA A 1 177 ? 0.678 11.788 3.350 1.00 66.81 177 ALA A CA 1
ATOM 1356 C C . ALA A 1 177 ? 0.555 11.842 4.884 1.00 66.81 177 ALA A C 1
ATOM 1358 O O . ALA A 1 177 ? -0.496 12.234 5.394 1.00 66.81 177 ALA A O 1
ATOM 1359 N N . ILE A 1 178 ? 1.629 11.513 5.612 1.00 68.25 178 ILE A N 1
ATOM 1360 C CA . ILE A 1 178 ? 1.690 11.554 7.084 1.00 68.25 178 ILE A CA 1
ATOM 1361 C C . ILE A 1 178 ? 1.507 12.988 7.587 1.00 68.25 178 ILE A C 1
ATOM 1363 O O . ILE A 1 178 ? 0.663 13.241 8.446 1.00 68.25 178 ILE A O 1
ATOM 1367 N N . LEU A 1 179 ? 2.237 13.941 7.004 1.00 61.78 179 LEU A N 1
ATOM 1368 C CA . LEU A 1 179 ? 2.155 15.359 7.361 1.00 61.78 179 LEU A CA 1
ATOM 1369 C C . LEU A 1 179 ? 0.857 16.025 6.888 1.00 61.78 179 LEU A C 1
ATOM 1371 O O . LEU A 1 179 ? 0.591 17.169 7.254 1.00 61.78 179 LEU A O 1
ATOM 1375 N N . ARG A 1 180 ? 0.058 15.341 6.055 1.00 72.31 180 ARG A N 1
ATOM 1376 C CA . ARG A 1 180 ? -1.128 15.893 5.378 1.00 72.31 180 ARG A CA 1
ATOM 1377 C C . ARG A 1 180 ? -0.827 17.232 4.704 1.00 72.31 180 ARG A C 1
ATOM 1379 O O . ARG A 1 180 ? -1.628 18.166 4.737 1.00 72.31 180 ARG A O 1
ATOM 1386 N N . ALA A 1 181 ? 0.350 17.321 4.096 1.00 68.06 181 ALA A N 1
ATOM 1387 C CA . ALA A 1 181 ? 0.895 18.549 3.546 1.00 68.06 181 ALA A CA 1
ATOM 1388 C C . ALA A 1 181 ? 1.459 18.307 2.146 1.00 68.06 181 ALA A C 1
ATOM 1390 O O . ALA A 1 181 ? 1.887 17.210 1.802 1.00 68.06 181 ALA A O 1
ATOM 1391 N N . ARG A 1 182 ? 1.470 19.350 1.312 1.00 64.62 182 ARG A N 1
ATOM 1392 C CA . ARG A 1 182 ? 2.083 19.285 -0.025 1.00 64.62 182 ARG A CA 1
ATOM 1393 C C . ARG A 1 182 ? 3.608 19.190 0.092 1.00 64.62 182 ARG A C 1
ATOM 1395 O O . ARG A 1 182 ? 4.169 19.690 1.061 1.00 64.62 182 ARG A O 1
ATOM 1402 N N . ASN A 1 183 ? 4.283 18.665 -0.938 1.00 64.88 183 ASN A N 1
ATOM 1403 C CA . ASN A 1 183 ? 5.744 18.443 -0.944 1.00 64.88 183 ASN A CA 1
ATOM 1404 C C . ASN A 1 183 ? 6.559 19.677 -0.519 1.00 64.88 183 ASN A C 1
ATOM 1406 O O . ASN A 1 183 ? 7.580 19.542 0.144 1.00 64.88 183 ASN A O 1
ATOM 1410 N N . GLY A 1 184 ? 6.090 20.887 -0.847 1.00 67.56 184 GLY A N 1
ATOM 1411 C CA . GLY A 1 184 ? 6.754 22.133 -0.452 1.00 67.56 184 GLY A CA 1
ATOM 1412 C C . GLY A 1 184 ? 6.853 22.362 1.064 1.00 67.56 184 GLY A C 1
ATOM 1413 O O . GLY A 1 184 ? 7.671 23.171 1.487 1.00 67.56 184 GLY A O 1
ATOM 1414 N N . ALA A 1 185 ? 6.054 21.668 1.879 1.00 68.56 185 ALA A N 1
ATOM 1415 C CA . ALA A 1 185 ? 6.170 21.695 3.336 1.00 68.56 185 ALA A CA 1
ATOM 1416 C C . ALA A 1 185 ? 7.405 20.927 3.829 1.00 68.56 185 ALA A C 1
ATOM 1418 O O . ALA A 1 185 ? 8.068 21.406 4.739 1.00 68.56 185 ALA A O 1
ATOM 1419 N N . ILE A 1 186 ? 7.763 19.814 3.174 1.00 67.19 186 ILE A N 1
ATOM 1420 C CA . ILE A 1 186 ? 8.971 19.032 3.492 1.00 67.19 186 ILE A CA 1
ATOM 1421 C C . ILE A 1 186 ? 10.215 19.903 3.315 1.00 67.19 186 ILE A C 1
ATOM 1423 O O . ILE A 1 186 ? 11.096 19.906 4.160 1.00 67.19 186 ILE A O 1
ATOM 1427 N N . ILE A 1 187 ? 10.258 20.710 2.248 1.00 67.62 187 ILE A N 1
ATOM 1428 C CA . ILE A 1 187 ? 11.415 21.570 1.959 1.00 67.62 187 ILE A CA 1
ATOM 1429 C C . ILE A 1 187 ? 11.663 22.592 3.070 1.00 67.62 187 ILE A C 1
ATOM 1431 O O . ILE A 1 187 ? 12.805 22.949 3.344 1.00 67.62 187 ILE A O 1
ATOM 1435 N N . LYS A 1 188 ? 10.589 23.058 3.706 1.00 73.06 188 LYS A N 1
ATOM 1436 C CA . LYS A 1 188 ? 10.637 24.065 4.765 1.00 73.06 188 LYS A CA 1
ATOM 1437 C C . LYS A 1 188 ? 10.874 23.462 6.149 1.00 73.06 188 LYS A C 1
ATOM 1439 O O . LYS A 1 188 ? 11.066 24.229 7.087 1.00 73.06 188 LYS A O 1
ATOM 1444 N N . ASP A 1 189 ? 10.829 22.138 6.283 1.00 72.94 189 ASP A N 1
ATOM 1445 C CA . ASP A 1 189 ? 11.046 21.454 7.552 1.00 72.94 189 ASP A CA 1
ATOM 1446 C C . ASP A 1 189 ? 12.551 21.215 7.760 1.00 72.94 189 ASP A C 1
ATOM 1448 O O . ASP A 1 189 ? 13.153 20.426 7.027 1.00 72.94 189 ASP A O 1
ATOM 1452 N N . PRO A 1 190 ? 13.193 21.875 8.739 1.00 75.56 190 PRO A N 1
ATOM 1453 C CA . PRO A 1 190 ? 14.616 21.686 9.000 1.00 75.56 190 PRO A CA 1
ATOM 1454 C C . PRO A 1 190 ? 14.965 20.245 9.409 1.00 75.56 190 PRO A C 1
ATOM 1456 O O . PRO A 1 190 ? 16.094 19.819 9.179 1.00 75.56 190 PRO A O 1
ATOM 1459 N N . ASN A 1 191 ? 14.008 19.472 9.939 1.00 76.31 191 ASN A N 1
ATOM 1460 C CA . ASN A 1 191 ? 14.221 18.070 10.308 1.00 76.31 191 ASN A CA 1
ATOM 1461 C C . ASN A 1 191 ? 14.207 17.118 9.103 1.00 76.31 191 ASN A C 1
ATOM 1463 O O . ASN A 1 191 ? 14.676 15.990 9.210 1.00 76.31 191 ASN A O 1
ATOM 1467 N N . ALA A 1 192 ? 13.683 17.545 7.948 1.00 64.75 192 ALA A N 1
ATOM 1468 C CA . ALA A 1 192 ? 13.695 16.735 6.728 1.00 64.75 192 ALA A CA 1
ATOM 1469 C C . ALA A 1 192 ? 15.091 16.646 6.083 1.00 64.75 192 ALA A C 1
ATOM 1471 O O . ALA A 1 192 ? 15.312 15.818 5.199 1.00 64.75 192 ALA A O 1
ATOM 1472 N N . TRP A 1 193 ? 16.020 17.504 6.516 1.00 67.75 193 TRP A N 1
ATOM 1473 C CA . TRP A 1 193 ? 17.358 17.658 5.941 1.00 67.75 193 TRP A CA 1
ATOM 1474 C C . TRP A 1 193 ? 18.482 17.300 6.913 1.00 67.75 193 TRP A C 1
ATOM 1476 O O . TRP A 1 193 ? 19.629 17.139 6.492 1.00 67.75 193 TRP A O 1
ATOM 1486 N N . SER A 1 194 ? 18.182 17.174 8.207 1.00 62.81 194 SER A N 1
ATOM 1487 C CA . SER A 1 194 ? 19.151 16.732 9.199 1.00 62.81 194 SER A CA 1
ATOM 1488 C C . SER A 1 194 ? 19.336 15.219 9.099 1.00 62.81 194 SER A C 1
ATOM 1490 O O . SER A 1 194 ? 18.509 14.429 9.546 1.00 62.81 194 SER A O 1
ATOM 1492 N N . ALA A 1 195 ? 20.463 14.804 8.523 1.00 49.41 195 ALA A N 1
ATOM 1493 C CA . ALA A 1 195 ? 20.961 13.443 8.658 1.00 49.41 195 ALA A CA 1
ATOM 1494 C C . ALA A 1 195 ? 21.466 13.246 10.095 1.00 49.41 195 ALA A C 1
ATOM 1496 O O . ALA A 1 195 ? 22.666 13.331 10.344 1.00 49.41 195 ALA A O 1
ATOM 1497 N N . ASN A 1 196 ? 20.557 13.057 11.050 1.00 45.12 196 ASN A N 1
ATOM 1498 C CA . ASN A 1 196 ? 20.938 12.538 12.358 1.00 45.12 196 ASN A CA 1
ATOM 1499 C C . ASN A 1 196 ? 20.696 11.020 12.369 1.00 45.12 196 ASN A C 1
ATOM 1501 O O . ASN A 1 196 ? 19.580 10.609 12.044 1.00 45.12 196 ASN A O 1
ATOM 1505 N N . PRO A 1 197 ? 21.728 10.209 12.670 1.00 42.44 197 PRO A N 1
ATOM 1506 C CA . PRO A 1 197 ? 21.582 8.768 12.851 1.00 42.44 197 PRO A CA 1
ATOM 1507 C C . PRO A 1 197 ? 20.681 8.417 14.041 1.00 42.44 197 PRO A C 1
ATOM 1509 O O . PRO A 1 197 ? 20.579 9.238 14.984 1.00 42.44 197 PRO A O 1
#

InterPro domains:
  IPR007197 Radical SAM [SFLDS00029] (30-63)
  IPR008927 6-phosphogluconate dehydrogenase-like, C-terminal domain superfamily [SSF48179] (157-190)
  IPR013328 6-phosphogluconate dehydrogenase, domain 2 [G3DSA:1.10.1040.10] (157-195)
  IPR013752 Ketopantoate reductase, C-terminal domain [PF08546] (157-192)
  IPR013785 Aldolase-type TIM barrel [G3DSA:3.20.20.70] (4-76)
  IPR018317 Queuosine biosynthesis protein QueC [PF06508] (68-111)

Foldseek 3Di:
DDKFFWDDWAWDADCDDPRGRPTDIDTQGAQDDPCDPPDPPNVSNDHGDIDDPVRVVVSNVVRSDDCPPPDPVRVVVVCVVVVPPVVPVDDAPVPDPDRPCPDPSSVVLQKDKPWDWDDDPNDIDTDDDIEIEGEPVPVVVQVVVVVVVGHYHYDNDCVVVSVVSVVCCSPQVVVCVVVVHDSVVLVVDPVNPDPDD

pLDDT: mean 80.62, std 13.07, range [42.44, 97.44]